Protein AF-A0A7S4E0G1-F1 (afdb_monomer)

Nearest PDB structures (foldseek):
  4hwi-assembly1_B  TM=4.378E-01  e=2.409E-07  Arabidopsis thaliana
  3plv-assembly1_A  TM=8.454E-01  e=3.333E-04  Saccharomyces cerevisiae
  5tr5-assembly1_A  TM=6.592E-01  e=2.485E-03  Homo sapiens
  2l05-assembly1_A  TM=5.881E-01  e=8.241E-02  Homo sapiens
  1s94-assembly2_B  TM=3.221E-01  e=6.144E-01  Doryteuthis pealeii

Structure (mmCIF, N/CA/C/O backbone):
data_AF-A0A7S4E0G1-F1
#
_entry.id   AF-A0A7S4E0G1-F1
#
loop_
_atom_site.group_PDB
_atom_site.id
_atom_site.type_symbol
_atom_site.label_atom_id
_atom_site.label_alt_id
_atom_site.label_comp_id
_atom_site.label_asym_id
_atom_site.label_entity_id
_atom_site.label_seq_id
_atom_site.pdbx_PDB_ins_code
_atom_site.Cartn_x
_atom_site.Cartn_y
_atom_site.Cartn_z
_atom_site.occupancy
_atom_site.B_iso_or_equiv
_atom_site.auth_seq_id
_atom_site.auth_comp_id
_atom_site.auth_asym_id
_atom_site.auth_atom_id
_atom_site.pdbx_PDB_model_num
ATOM 1 N N . GLY A 1 1 ? 28.839 24.700 16.718 1.00 79.31 1 GLY A N 1
ATOM 2 C CA . GLY A 1 1 ? 28.357 24.472 15.349 1.00 79.31 1 GLY A CA 1
ATOM 3 C C . GLY A 1 1 ? 28.852 25.574 14.441 1.00 79.31 1 GLY A C 1
ATOM 4 O O . GLY A 1 1 ? 29.118 26.668 14.929 1.00 79.31 1 GLY A O 1
ATOM 5 N N . GLU A 1 2 ? 29.014 25.280 13.156 1.00 94.31 2 GLU A N 1
ATOM 6 C CA . GLU A 1 2 ? 29.386 26.256 12.121 1.00 94.31 2 GLU A CA 1
ATOM 7 C C . GLU A 1 2 ? 28.239 27.269 11.921 1.00 94.31 2 GLU A C 1
ATOM 9 O O . GLU A 1 2 ? 27.074 26.874 11.957 1.00 94.31 2 GLU A O 1
ATOM 14 N N . LYS A 1 3 ? 28.531 28.565 11.739 1.00 96.25 3 LYS A N 1
ATOM 15 C CA . LYS A 1 3 ? 27.493 29.563 11.424 1.00 96.25 3 LYS A CA 1
ATOM 16 C C . LYS A 1 3 ? 27.221 29.589 9.917 1.00 96.25 3 LYS A C 1
ATOM 18 O O . LYS A 1 3 ? 28.153 29.551 9.118 1.00 96.25 3 LYS A O 1
ATOM 23 N N . ALA A 1 4 ? 25.950 29.672 9.539 1.00 95.81 4 ALA A N 1
ATOM 24 C CA . ALA A 1 4 ? 25.508 29.761 8.148 1.00 95.81 4 ALA A CA 1
ATOM 25 C C . ALA A 1 4 ? 24.312 30.713 8.020 1.00 95.81 4 ALA A C 1
ATOM 27 O O . ALA A 1 4 ? 23.677 31.050 9.016 1.00 95.81 4 ALA A O 1
ATOM 28 N N . ILE A 1 5 ? 23.999 31.135 6.796 1.00 96.12 5 ILE A N 1
ATOM 29 C CA . ILE A 1 5 ? 22.806 31.925 6.482 1.00 96.12 5 ILE A CA 1
ATOM 30 C C . ILE A 1 5 ? 21.756 31.017 5.843 1.00 96.12 5 ILE A C 1
ATOM 32 O O . ILE A 1 5 ? 22.019 30.400 4.809 1.00 96.12 5 ILE A O 1
ATOM 36 N N . TYR A 1 6 ? 20.573 30.940 6.451 1.00 95.38 6 TYR A N 1
ATOM 37 C CA . TYR A 1 6 ? 19.444 30.151 5.961 1.00 95.38 6 TYR A CA 1
ATOM 38 C C . TYR A 1 6 ? 18.474 31.021 5.155 1.00 95.38 6 TYR A C 1
ATOM 40 O O . TYR A 1 6 ? 18.121 32.085 5.650 1.00 95.38 6 TYR A O 1
ATOM 48 N N . LYS A 1 7 ? 18.072 30.560 3.950 1.00 86.62 7 LYS A N 1
ATOM 49 C CA . LYS A 1 7 ? 17.076 31.096 2.970 1.00 86.62 7 LYS A CA 1
ATOM 50 C C . LYS A 1 7 ? 16.843 32.618 2.902 1.00 86.62 7 LYS A C 1
ATOM 52 O O . LYS A 1 7 ? 17.038 33.196 1.838 1.00 86.62 7 LYS A O 1
ATOM 57 N N . ASP A 1 8 ? 16.444 33.231 4.008 1.00 80.38 8 ASP A N 1
ATOM 58 C CA . ASP A 1 8 ? 15.942 34.598 4.145 1.00 80.38 8 ASP A CA 1
ATOM 59 C C . ASP A 1 8 ? 16.914 35.551 4.872 1.00 80.38 8 ASP A C 1
ATOM 61 O O . ASP A 1 8 ? 16.571 36.699 5.144 1.00 80.38 8 ASP A O 1
ATOM 65 N N . GLY A 1 9 ? 18.145 35.110 5.158 1.00 88.81 9 GLY A N 1
ATOM 66 C CA . GLY A 1 9 ? 19.177 35.951 5.785 1.00 88.81 9 GLY A CA 1
ATOM 67 C C . GLY A 1 9 ? 19.445 35.633 7.256 1.00 88.81 9 GLY A C 1
ATOM 68 O O . GLY A 1 9 ? 20.389 36.173 7.833 1.00 88.81 9 GLY A O 1
ATOM 69 N N . ASP A 1 10 ? 18.673 34.721 7.847 1.00 94.38 10 ASP A N 1
ATOM 70 C CA . ASP A 1 10 ? 18.830 34.345 9.248 1.00 94.38 10 ASP A CA 1
ATOM 71 C C . ASP A 1 10 ? 20.161 33.635 9.482 1.00 94.38 10 ASP A C 1
ATOM 73 O O . ASP A 1 10 ? 20.505 32.661 8.805 1.00 94.38 10 ASP A O 1
ATOM 77 N N . THR A 1 11 ? 20.908 34.108 10.481 1.00 96.06 11 THR A N 1
ATOM 78 C CA . THR A 1 11 ? 22.131 33.437 10.924 1.00 96.06 11 THR A CA 1
ATOM 79 C C . THR A 1 11 ? 21.758 32.243 11.791 1.00 96.06 11 THR A C 1
ATOM 81 O O . THR A 1 11 ? 21.250 32.400 12.900 1.00 96.06 11 THR A O 1
ATOM 84 N N . VAL A 1 12 ? 22.047 31.044 11.301 1.00 97.19 12 VAL A N 1
ATOM 85 C CA . VAL A 1 12 ? 21.767 29.772 11.969 1.00 97.19 12 VAL A CA 1
ATOM 86 C C . VAL A 1 12 ? 23.061 29.086 12.393 1.00 97.19 12 VAL A C 1
ATOM 88 O O . VAL A 1 12 ? 24.137 29.361 11.857 1.00 97.19 12 VAL A O 1
ATOM 91 N N . THR A 1 13 ? 22.964 28.173 13.360 1.00 97.31 13 THR A N 1
ATOM 92 C CA . THR A 1 13 ? 24.088 27.317 13.770 1.00 97.31 13 THR A CA 1
ATOM 93 C C . THR A 1 13 ? 23.867 25.897 13.264 1.00 97.31 13 THR A C 1
ATOM 95 O O . THR A 1 13 ? 22.897 25.251 13.650 1.00 97.31 13 THR A O 1
ATOM 98 N N . VAL A 1 14 ? 24.773 25.384 12.435 1.00 96.62 14 VAL A N 1
ATOM 99 C CA . VAL A 1 14 ? 24.764 23.992 11.970 1.00 96.62 14 VAL A CA 1
ATOM 100 C C . VAL A 1 14 ? 25.227 23.084 13.107 1.00 96.62 14 VAL A C 1
ATOM 102 O O . VAL A 1 14 ? 26.331 23.249 13.635 1.00 96.62 14 VAL A O 1
ATOM 105 N N . LEU A 1 15 ? 24.369 22.147 13.506 1.00 97.06 15 LEU A N 1
ATOM 106 C CA . LEU A 1 15 ? 24.617 21.209 14.601 1.00 97.06 15 LEU A CA 1
ATOM 107 C C . LEU A 1 15 ? 25.179 19.877 14.101 1.00 97.06 15 LEU A C 1
ATOM 109 O O . LEU A 1 15 ? 26.104 19.351 14.711 1.00 97.06 15 LEU A O 1
ATOM 113 N N . ALA A 1 16 ? 24.638 19.353 12.998 1.00 96.75 16 ALA A N 1
ATOM 114 C CA . ALA A 1 16 ? 25.038 18.072 12.420 1.00 96.75 16 ALA A CA 1
ATOM 115 C C . ALA A 1 16 ? 24.832 18.056 10.899 1.00 96.75 16 ALA A C 1
ATOM 117 O O . ALA A 1 16 ? 23.943 18.741 10.384 1.00 96.75 16 ALA A O 1
ATOM 118 N N . SER A 1 17 ? 25.635 17.253 10.206 1.00 95.94 17 SER A N 1
ATOM 119 C CA . SER A 1 17 ? 25.485 16.913 8.789 1.00 95.94 17 SER A CA 1
ATOM 120 C C . SER A 1 17 ? 25.174 15.430 8.655 1.00 95.94 17 SER A C 1
ATOM 122 O O . SER A 1 17 ? 25.841 14.608 9.284 1.00 95.94 17 SER A O 1
ATOM 124 N N . HIS A 1 18 ? 24.200 15.099 7.817 1.00 95.06 18 HIS A N 1
ATOM 125 C CA . HIS A 1 18 ? 23.754 13.734 7.577 1.00 95.06 18 HIS A CA 1
ATOM 126 C C . HIS A 1 18 ? 24.029 13.369 6.123 1.00 95.06 18 HIS A C 1
ATOM 128 O O . HIS A 1 18 ? 23.740 14.149 5.212 1.00 95.06 18 HIS A O 1
ATOM 134 N N . HIS A 1 19 ? 24.626 12.198 5.936 1.00 93.75 19 HIS A N 1
ATOM 135 C CA . HIS A 1 19 ? 24.913 11.610 4.637 1.00 93.75 19 HIS A CA 1
ATOM 136 C C . HIS A 1 19 ? 24.104 10.321 4.565 1.00 93.75 19 HIS A C 1
ATOM 138 O O . HIS A 1 19 ? 24.416 9.377 5.285 1.00 93.75 19 HIS A O 1
ATOM 144 N N . ASP A 1 20 ? 23.040 10.338 3.771 1.00 90.19 20 ASP A N 1
ATOM 145 C CA . ASP A 1 20 ? 22.307 9.134 3.398 1.00 90.19 20 ASP A CA 1
ATOM 146 C C . ASP A 1 20 ? 22.769 8.737 1.992 1.00 90.19 20 ASP A C 1
ATOM 148 O O . ASP A 1 20 ? 22.992 9.611 1.149 1.00 90.19 20 ASP A O 1
ATOM 152 N N . ASP A 1 21 ? 22.971 7.444 1.754 1.00 74.81 21 ASP A N 1
ATOM 153 C CA . ASP A 1 21 ? 23.644 6.921 0.560 1.00 74.81 21 ASP A CA 1
ATOM 154 C C . ASP A 1 21 ? 22.831 7.161 -0.732 1.00 74.81 21 ASP A C 1
ATOM 156 O O . ASP A 1 21 ? 23.369 7.053 -1.836 1.00 74.81 21 ASP A O 1
ATOM 160 N N . GLU A 1 22 ? 21.555 7.546 -0.601 1.00 72.06 22 GLU A N 1
ATOM 161 C CA . GLU A 1 22 ? 20.622 7.773 -1.712 1.00 72.06 22 GLU A CA 1
ATOM 162 C C . GLU A 1 22 ? 19.997 9.190 -1.747 1.00 72.06 22 GLU A C 1
ATOM 164 O O . GLU A 1 22 ? 19.322 9.526 -2.724 1.00 72.06 22 GLU A O 1
ATOM 169 N N . GLU A 1 23 ? 20.255 10.065 -0.759 1.00 72.94 23 GLU A N 1
ATOM 170 C CA . GLU A 1 23 ? 19.661 11.417 -0.685 1.00 72.94 23 GLU A CA 1
ATOM 171 C C . GLU A 1 23 ? 20.686 12.574 -0.703 1.00 72.94 23 GLU A C 1
ATOM 173 O O . GLU A 1 23 ? 21.860 12.442 -0.355 1.00 72.94 23 GLU A O 1
ATOM 178 N N . GLU A 1 24 ? 20.234 13.770 -1.114 1.00 87.94 24 GLU A N 1
ATOM 179 C CA . GLU A 1 24 ? 21.033 15.001 -1.016 1.00 87.94 24 GLU A CA 1
ATOM 180 C C . GLU A 1 24 ? 21.413 15.280 0.454 1.00 87.94 24 GLU A C 1
ATOM 182 O O . GLU A 1 24 ? 20.549 15.317 1.327 1.00 87.94 24 GLU A O 1
ATOM 187 N N . VAL A 1 25 ? 22.696 15.573 0.720 1.00 93.75 25 VAL A N 1
ATOM 188 C CA . VAL A 1 25 ? 23.203 15.918 2.065 1.00 93.75 25 VAL A CA 1
ATOM 189 C C . VAL A 1 25 ? 22.316 16.970 2.746 1.00 93.75 25 VAL A C 1
ATOM 191 O O . VAL A 1 25 ? 22.129 18.087 2.233 1.00 93.75 25 VAL A O 1
ATOM 1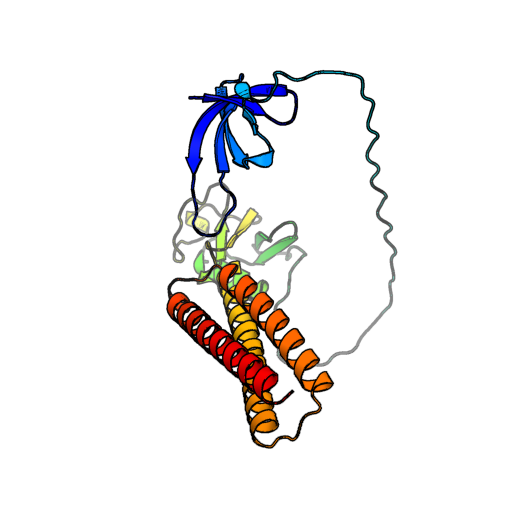94 N N . TYR A 1 26 ? 21.829 16.635 3.942 1.00 95.38 26 TYR A N 1
ATOM 195 C CA . TYR A 1 26 ? 21.002 17.512 4.767 1.00 95.38 26 TYR A CA 1
ATOM 196 C C . TYR A 1 26 ? 21.639 17.782 6.134 1.00 95.38 26 TYR A C 1
ATOM 198 O O . TYR A 1 26 ? 22.513 17.064 6.617 1.00 95.38 26 TYR A O 1
ATOM 206 N N . TYR A 1 27 ? 21.218 18.876 6.757 1.00 96.94 27 TYR A N 1
ATOM 207 C CA . TYR A 1 27 ? 21.813 19.421 7.970 1.00 96.94 27 TYR A CA 1
ATOM 208 C C . TYR A 1 27 ? 20.747 19.647 9.032 1.00 96.94 27 TYR A C 1
ATOM 210 O O . TYR A 1 27 ? 19.666 20.148 8.723 1.00 96.94 27 TYR A O 1
ATOM 218 N N . THR A 1 28 ? 21.077 19.358 10.289 1.00 97.31 28 THR A N 1
ATOM 219 C CA . THR A 1 28 ? 20.313 19.855 11.439 1.00 97.31 28 THR A CA 1
ATOM 220 C C . THR A 1 28 ? 20.855 21.230 11.818 1.00 97.31 28 THR A C 1
ATOM 222 O O . THR A 1 28 ? 22.044 21.372 12.110 1.00 97.31 28 THR A O 1
ATOM 225 N N . ILE A 1 29 ? 19.992 22.244 11.823 1.00 97.31 29 ILE A N 1
ATOM 226 C CA . ILE A 1 29 ? 20.323 23.630 12.167 1.00 97.31 29 ILE A CA 1
ATOM 227 C C . ILE A 1 29 ? 19.536 24.091 13.394 1.00 97.31 29 ILE A C 1
ATOM 229 O O . ILE A 1 29 ? 18.395 23.676 13.592 1.00 97.31 29 ILE A O 1
ATOM 233 N N . ARG A 1 30 ? 20.138 24.978 14.190 1.00 97.69 30 ARG A N 1
ATOM 234 C CA . ARG A 1 30 ? 19.478 25.720 15.267 1.00 97.69 30 ARG A CA 1
ATOM 235 C C . ARG A 1 30 ? 19.232 27.160 14.834 1.00 97.69 30 ARG A C 1
ATOM 237 O O . ARG A 1 30 ? 20.175 27.860 14.447 1.00 97.69 30 ARG A O 1
ATOM 244 N N . MET A 1 31 ? 17.973 27.565 14.908 1.00 97.06 31 MET A N 1
ATOM 245 C CA . MET A 1 31 ? 17.481 28.905 14.605 1.00 97.06 31 MET A CA 1
ATOM 246 C C . MET A 1 31 ? 17.781 29.879 15.766 1.00 97.06 31 MET A C 1
ATOM 248 O O . MET A 1 31 ? 18.072 29.431 16.881 1.00 97.06 31 MET A O 1
ATOM 252 N N . PRO A 1 32 ? 17.716 31.208 15.547 1.00 95.19 32 PRO A N 1
ATOM 253 C CA . PRO A 1 32 ? 17.947 32.204 16.602 1.00 95.19 32 PRO A CA 1
ATOM 254 C C . PRO A 1 32 ? 16.981 32.114 17.793 1.00 95.19 32 PRO A C 1
ATOM 256 O O . PRO A 1 32 ? 17.356 32.459 18.909 1.00 95.19 32 PRO A O 1
ATOM 259 N N . ASP A 1 33 ? 15.760 31.627 17.565 1.00 95.38 33 ASP A N 1
ATOM 260 C CA . ASP A 1 33 ? 14.737 31.388 18.593 1.00 95.38 33 ASP A CA 1
ATOM 261 C C . ASP A 1 33 ? 15.001 30.126 19.443 1.00 95.38 33 ASP A C 1
ATOM 263 O O . ASP A 1 33 ? 14.263 29.836 20.383 1.00 95.38 33 ASP A O 1
ATOM 267 N N . GLY A 1 34 ? 16.068 29.381 19.136 1.00 95.94 34 GLY A N 1
ATOM 268 C CA . GLY A 1 34 ? 16.460 28.155 19.824 1.00 95.94 34 GLY A CA 1
ATOM 269 C C . GLY A 1 34 ? 15.837 26.878 19.256 1.00 95.94 34 GLY A C 1
ATOM 270 O O . GLY A 1 34 ? 16.257 25.793 19.661 1.00 95.94 34 GLY A O 1
ATOM 271 N N . HIS A 1 35 ? 14.903 26.964 18.303 1.00 95.50 35 HIS A N 1
ATOM 272 C CA . HIS A 1 35 ? 14.306 25.787 17.676 1.00 95.50 35 HIS A CA 1
ATOM 273 C C . HIS A 1 35 ? 15.262 25.108 16.689 1.00 95.50 35 HIS A C 1
ATOM 275 O O . HIS A 1 35 ? 16.088 25.744 16.030 1.00 95.50 35 HIS A O 1
ATOM 281 N N . GLU A 1 36 ? 15.133 23.787 16.570 1.00 97.56 36 GLU A N 1
ATOM 282 C CA . GLU A 1 36 ? 15.931 22.970 15.657 1.00 97.56 36 GLU A CA 1
ATOM 283 C C . GLU A 1 36 ? 15.097 22.504 14.461 1.00 97.56 36 GLU A C 1
ATOM 285 O O . GLU A 1 36 ? 13.914 22.184 14.585 1.00 97.56 36 GLU A O 1
ATOM 290 N N . ARG A 1 37 ? 15.720 22.461 13.281 1.00 96.94 37 ARG A N 1
ATOM 291 C CA . ARG A 1 37 ? 15.096 22.008 12.031 1.00 96.94 37 ARG A CA 1
ATOM 292 C C . ARG A 1 37 ? 16.122 21.315 11.137 1.00 96.94 37 ARG A C 1
ATOM 294 O O . ARG A 1 37 ? 17.304 21.642 11.172 1.00 96.94 37 ARG A O 1
ATOM 301 N N . GLN A 1 38 ? 15.658 20.396 10.294 1.00 97.19 38 GLN A N 1
ATOM 302 C CA . GLN A 1 38 ? 16.452 19.818 9.210 1.00 97.19 38 GLN A CA 1
ATOM 303 C C . GLN A 1 38 ? 16.282 20.605 7.901 1.00 97.19 38 GLN A C 1
ATOM 305 O O . GLN A 1 38 ? 15.182 21.050 7.567 1.00 97.19 38 GLN A O 1
ATOM 310 N N . THR A 1 39 ? 17.371 20.790 7.154 1.00 96.06 39 THR A N 1
ATOM 311 C CA . THR A 1 39 ? 17.360 21.460 5.848 1.00 96.06 39 THR A CA 1
ATOM 312 C C . THR A 1 39 ? 18.414 20.910 4.889 1.00 96.06 39 THR A C 1
ATOM 314 O O . THR A 1 39 ? 19.491 20.501 5.303 1.00 96.06 39 THR A O 1
ATOM 317 N N . LEU A 1 40 ? 18.137 20.979 3.586 1.00 95.69 40 LEU A N 1
ATOM 318 C CA . LEU A 1 40 ? 19.084 20.638 2.520 1.00 95.69 40 LEU A CA 1
ATOM 319 C C . LEU A 1 40 ? 20.213 21.672 2.384 1.00 95.69 40 LEU A C 1
ATOM 321 O O . LEU A 1 40 ? 20.005 22.864 2.648 1.00 95.69 40 LEU A O 1
ATOM 325 N N . LYS A 1 41 ? 21.375 21.231 1.871 1.00 94.38 41 LYS A N 1
ATOM 326 C CA . LYS A 1 41 ? 22.564 22.071 1.617 1.00 94.38 41 LYS A CA 1
ATOM 327 C C . LYS A 1 41 ? 22.269 23.340 0.818 1.00 94.38 41 LYS A C 1
ATOM 329 O O . LYS A 1 41 ? 22.750 24.407 1.174 1.00 94.38 41 LYS A O 1
ATOM 334 N N . LYS A 1 42 ? 21.444 23.241 -0.233 1.00 94.62 42 LYS A N 1
ATOM 335 C CA . LYS A 1 42 ? 21.123 24.354 -1.152 1.00 94.62 42 LYS A CA 1
ATOM 336 C C . LYS A 1 42 ? 20.463 25.568 -0.489 1.00 94.62 42 LYS A C 1
ATOM 338 O O . LYS A 1 42 ? 20.353 26.621 -1.106 1.00 94.62 42 LYS A O 1
ATOM 343 N N . TYR A 1 43 ? 20.013 25.421 0.755 1.00 94.81 43 TYR A N 1
ATOM 344 C CA . TYR A 1 43 ? 19.376 26.480 1.530 1.00 94.81 43 TYR A CA 1
ATOM 345 C C . TYR A 1 43 ? 20.289 27.128 2.572 1.00 94.81 43 TYR A C 1
ATOM 347 O O . TYR A 1 43 ? 19.836 28.032 3.275 1.00 94.81 43 TYR A O 1
ATOM 355 N N . LEU A 1 44 ? 21.541 26.678 2.678 1.00 93.88 44 LEU A N 1
ATOM 356 C CA . LEU A 1 44 ? 22.549 27.230 3.572 1.00 93.88 44 LEU A CA 1
ATOM 357 C C . LEU A 1 44 ? 23.652 27.891 2.746 1.00 93.88 44 LEU A C 1
ATOM 359 O O . LEU A 1 44 ? 24.255 27.256 1.886 1.00 93.88 44 LEU A O 1
ATOM 363 N N . LYS A 1 45 ? 23.938 29.161 3.034 1.00 93.94 45 LYS A N 1
ATOM 364 C CA . LYS A 1 45 ? 25.125 29.863 2.533 1.00 93.94 45 LYS A CA 1
ATOM 365 C C . LYS A 1 45 ? 26.142 29.944 3.660 1.00 93.94 45 LYS A C 1
ATOM 367 O O . LYS A 1 45 ? 25.820 30.456 4.736 1.00 93.94 45 LYS A O 1
ATOM 372 N N . ARG A 1 46 ? 27.355 29.430 3.455 1.00 87.19 46 ARG A N 1
ATOM 373 C CA . ARG A 1 46 ? 28.400 29.511 4.485 1.00 87.19 46 ARG A CA 1
ATOM 374 C C . ARG A 1 46 ? 28.859 30.954 4.627 1.00 87.19 46 ARG A C 1
ATOM 376 O O . ARG A 1 46 ? 29.009 31.661 3.635 1.00 87.19 46 ARG A O 1
ATOM 383 N N . SER A 1 47 ? 29.109 31.401 5.855 1.00 76.94 47 SER A N 1
ATOM 384 C CA . SER A 1 47 ? 29.539 32.782 6.119 1.00 76.94 47 SER A CA 1
ATOM 385 C C . SER A 1 47 ? 30.867 33.148 5.435 1.00 76.94 47 SER A C 1
ATOM 387 O O . SER A 1 47 ? 31.151 34.325 5.254 1.00 76.94 47 SER A O 1
ATOM 389 N N . SER A 1 48 ? 31.661 32.160 5.007 1.00 73.25 48 SER A N 1
ATOM 390 C CA . SER A 1 48 ? 32.874 32.362 4.206 1.00 73.25 48 SER A CA 1
ATOM 391 C C . SER A 1 48 ? 32.611 32.661 2.723 1.00 73.25 48 SER A C 1
ATOM 393 O O . SER A 1 48 ? 33.519 33.108 2.033 1.00 73.25 48 SER A O 1
ATOM 395 N N . GLU A 1 49 ? 31.397 32.427 2.215 1.00 63.81 49 GLU A N 1
ATOM 396 C CA . GLU A 1 49 ? 31.039 32.613 0.799 1.00 63.81 49 GLU A CA 1
ATOM 397 C C . GLU A 1 49 ? 30.407 33.989 0.509 1.00 63.81 49 GLU A C 1
ATOM 399 O O . GLU A 1 49 ? 30.243 34.354 -0.651 1.00 63.81 49 GLU A O 1
ATOM 404 N N . SER A 1 50 ? 30.071 34.795 1.528 1.00 53.03 50 SER A N 1
ATOM 405 C CA . SER A 1 50 ? 29.326 36.057 1.349 1.00 53.03 50 SER A CA 1
ATOM 406 C C . SER A 1 50 ? 30.183 37.322 1.187 1.00 53.03 50 SER A C 1
ATOM 408 O O . SER A 1 50 ? 29.652 38.429 1.264 1.00 53.03 50 SER A O 1
ATOM 410 N N . ALA A 1 51 ? 31.487 37.206 0.917 1.00 49.78 51 ALA A N 1
ATOM 411 C CA . ALA A 1 51 ? 32.386 38.361 0.774 1.00 49.78 51 ALA A CA 1
ATOM 412 C C . ALA A 1 51 ? 32.326 39.081 -0.596 1.00 49.78 51 ALA A C 1
ATOM 414 O O . ALA A 1 51 ? 33.187 39.907 -0.892 1.00 49.78 51 ALA A O 1
ATOM 415 N N . THR A 1 52 ? 31.320 38.827 -1.439 1.00 44.25 52 THR A N 1
ATOM 416 C CA . THR A 1 52 ? 31.152 39.530 -2.726 1.00 44.25 52 THR A CA 1
ATOM 417 C C . THR A 1 52 ? 29.713 40.013 -2.953 1.00 44.25 52 THR A C 1
ATOM 419 O O . THR A 1 52 ? 28.900 39.359 -3.583 1.00 44.25 52 THR A O 1
ATOM 422 N N . GLY A 1 53 ? 29.423 41.217 -2.447 1.00 42.97 53 GLY A N 1
ATOM 423 C CA . GLY A 1 53 ? 28.766 42.285 -3.214 1.00 42.97 53 GLY A CA 1
ATOM 424 C C . GLY A 1 53 ? 27.265 42.219 -3.566 1.00 42.97 53 GLY A C 1
ATOM 425 O O . GLY A 1 53 ? 26.850 41.471 -4.439 1.00 42.97 53 GLY A O 1
ATOM 426 N N . LYS A 1 54 ? 26.559 43.248 -3.062 1.00 39.47 54 LYS A N 1
ATOM 427 C CA . LYS A 1 54 ? 25.421 44.000 -3.654 1.00 39.47 54 LYS A CA 1
ATOM 428 C C . LYS A 1 54 ? 23.978 43.484 -3.460 1.00 39.47 54 LYS A C 1
ATOM 430 O O . LYS A 1 54 ? 23.540 42.548 -4.109 1.00 39.47 54 LYS A O 1
ATOM 435 N N . GLY A 1 55 ? 23.201 44.292 -2.723 1.00 34.72 55 GLY A N 1
ATOM 436 C CA . GLY A 1 55 ? 21.973 44.909 -3.262 1.00 34.72 55 GLY A CA 1
ATOM 437 C C . GLY A 1 55 ? 20.613 44.316 -2.863 1.00 34.72 55 GLY A C 1
ATOM 438 O O . GLY A 1 55 ? 20.114 43.408 -3.511 1.00 34.72 55 GLY A O 1
ATOM 439 N N . VAL A 1 56 ? 19.975 44.928 -1.862 1.00 36.12 56 VAL A N 1
ATOM 440 C CA . VAL A 1 56 ? 18.514 44.947 -1.567 1.00 36.12 56 VAL A CA 1
ATOM 441 C C . VAL A 1 56 ? 17.875 45.971 -2.557 1.00 36.12 56 VAL A C 1
ATOM 443 O O . VAL A 1 56 ? 18.613 46.906 -2.888 1.00 36.12 56 VAL A O 1
ATOM 446 N N . PRO A 1 57 ? 16.596 45.894 -3.047 1.00 43.97 57 PRO A N 1
ATOM 447 C CA . PRO A 1 57 ? 15.404 45.864 -2.184 1.00 43.97 57 PRO A CA 1
ATOM 448 C C . PRO A 1 57 ? 14.046 45.261 -2.664 1.00 43.97 57 PRO A C 1
ATOM 450 O O . PRO A 1 57 ? 13.730 45.152 -3.843 1.00 43.97 57 PRO A O 1
ATOM 453 N N . THR A 1 58 ? 13.210 45.022 -1.635 1.00 33.88 58 THR A N 1
ATOM 454 C CA . THR A 1 58 ? 11.739 45.234 -1.490 1.00 33.88 58 THR A CA 1
ATOM 455 C C . THR A 1 58 ? 10.655 44.298 -2.075 1.00 33.88 58 THR A C 1
ATOM 457 O O . THR A 1 58 ? 10.538 44.078 -3.273 1.00 33.88 58 THR A O 1
ATOM 460 N N . LYS A 1 59 ? 9.780 43.877 -1.134 1.00 35.72 59 LYS A N 1
ATOM 461 C CA . LYS A 1 59 ? 8.382 43.354 -1.184 1.00 35.72 59 LYS A CA 1
ATOM 462 C C . LYS A 1 59 ? 7.413 44.311 -1.930 1.00 35.72 59 LYS A C 1
ATOM 464 O O . LYS A 1 59 ? 7.753 45.493 -1.973 1.00 35.72 59 LYS A O 1
ATOM 469 N N . PRO A 1 60 ? 6.203 43.904 -2.410 1.00 39.47 60 PRO A N 1
ATOM 470 C CA . PRO A 1 60 ? 5.044 43.509 -1.557 1.00 39.47 60 PRO A CA 1
ATOM 471 C C . PRO A 1 60 ? 4.118 42.409 -2.187 1.00 39.47 60 PRO A C 1
ATOM 473 O O . PRO A 1 60 ? 4.186 42.148 -3.378 1.00 39.47 60 PRO A O 1
ATOM 476 N N . SER A 1 61 ? 3.400 41.547 -1.445 1.00 30.69 61 SER A N 1
ATOM 477 C CA . SER A 1 61 ? 2.021 41.634 -0.878 1.00 30.69 61 SER A CA 1
ATOM 478 C C . SER A 1 61 ? 1.098 40.530 -1.443 1.00 30.69 61 SER A C 1
ATOM 480 O O . SER A 1 61 ? 1.091 40.281 -2.642 1.00 30.69 61 SER A O 1
ATOM 482 N N . LEU A 1 62 ? 0.323 39.892 -0.553 1.00 35.84 62 LEU A N 1
ATOM 483 C CA . LEU A 1 62 ? -0.776 38.938 -0.813 1.00 35.84 62 LEU A CA 1
ATOM 484 C C . LEU A 1 62 ? -2.051 39.652 -1.312 1.00 35.84 62 LEU A C 1
ATOM 486 O O . LEU A 1 62 ? -2.222 40.839 -1.030 1.00 35.84 62 LEU A O 1
ATOM 490 N N . PRO A 1 63 ? -2.977 38.922 -1.963 1.00 38.31 63 PRO A N 1
ATOM 491 C CA . PRO A 1 63 ? -4.325 38.749 -1.386 1.00 38.31 63 PRO A CA 1
ATOM 492 C C . PRO A 1 63 ? -4.845 37.299 -1.553 1.00 38.31 63 PRO A C 1
ATOM 494 O O . PRO A 1 63 ? -4.506 36.615 -2.510 1.00 38.31 63 PRO A O 1
ATOM 497 N N . THR A 1 64 ? -5.446 36.683 -0.532 1.00 30.45 64 THR A N 1
ATOM 498 C CA . THR A 1 64 ? -6.863 36.728 -0.096 1.00 30.45 64 THR A CA 1
ATOM 499 C C . THR A 1 64 ? -7.718 35.612 -0.706 1.00 30.45 64 THR A C 1
ATOM 501 O O . THR A 1 64 ? -7.785 35.409 -1.911 1.00 30.45 64 THR A O 1
ATOM 504 N N . VAL A 1 65 ? -8.360 34.900 0.216 1.00 33.81 65 VAL A N 1
ATOM 505 C CA . VAL A 1 65 ? -9.260 33.752 0.097 1.00 33.81 65 VAL A CA 1
ATOM 506 C C . VAL A 1 65 ? -10.653 34.186 -0.375 1.00 33.81 65 VAL A C 1
ATOM 508 O O . VAL A 1 65 ? -11.166 35.184 0.124 1.00 33.81 65 VAL A O 1
ATOM 511 N N . VAL A 1 66 ? -11.305 33.378 -1.220 1.00 38.56 66 VAL A N 1
ATOM 512 C CA . VAL A 1 66 ? -12.776 33.310 -1.333 1.00 38.56 66 VAL A CA 1
ATOM 513 C C . VAL A 1 66 ? -13.191 31.841 -1.522 1.00 38.56 66 VAL A C 1
ATOM 515 O O . VAL A 1 66 ? -12.705 31.210 -2.461 1.00 38.56 66 VAL A O 1
ATOM 518 N N . PRO A 1 67 ? -14.068 31.271 -0.675 1.00 36.72 67 PRO A N 1
ATOM 519 C CA . PRO A 1 67 ? -14.793 30.042 -0.978 1.00 36.72 67 PRO A CA 1
ATOM 520 C C . PRO A 1 67 ? -16.154 30.383 -1.613 1.00 36.72 67 PRO A C 1
ATOM 522 O O . PRO A 1 67 ? -16.879 31.234 -1.101 1.00 36.72 67 PRO A O 1
ATOM 525 N N . MET A 1 68 ? -16.500 29.719 -2.719 1.00 37.44 68 MET A N 1
ATOM 526 C CA . MET A 1 68 ? -17.835 29.787 -3.328 1.00 37.44 68 MET A CA 1
ATOM 527 C C . MET A 1 68 ? -18.668 28.548 -2.988 1.00 37.44 68 MET A C 1
ATOM 529 O O . MET A 1 68 ? -18.137 27.467 -2.737 1.00 37.44 68 MET A O 1
ATOM 533 N N . GLN A 1 69 ? -19.970 28.807 -2.927 1.00 35.16 69 GLN A N 1
ATOM 534 C CA . GLN A 1 69 ? -21.028 28.100 -2.220 1.00 35.16 69 GLN A CA 1
ATOM 535 C C . GLN A 1 69 ? -21.514 26.803 -2.876 1.00 35.16 69 GLN A C 1
ATOM 537 O O . GLN A 1 69 ? -21.324 26.556 -4.064 1.00 35.16 69 GLN A O 1
ATOM 542 N N . GLU A 1 70 ? -22.177 26.020 -2.022 1.00 33.59 70 GLU A N 1
ATOM 543 C CA . GLU A 1 70 ? -23.171 24.996 -2.332 1.00 33.59 70 GLU A CA 1
ATOM 544 C C . GLU A 1 70 ? -24.300 25.551 -3.205 1.00 33.59 70 GLU A C 1
ATOM 546 O O . GLU A 1 70 ? -24.869 26.587 -2.872 1.00 33.59 70 GLU A O 1
ATOM 551 N N . ASP A 1 71 ? -24.693 24.781 -4.219 1.00 37.62 71 ASP A N 1
ATOM 552 C CA . ASP A 1 71 ? -26.063 24.776 -4.722 1.00 37.62 71 ASP A CA 1
ATOM 553 C C . ASP A 1 71 ? -26.611 23.348 -4.623 1.00 37.62 71 ASP A C 1
ATOM 555 O O . ASP A 1 71 ? -26.101 22.391 -5.213 1.00 37.62 71 ASP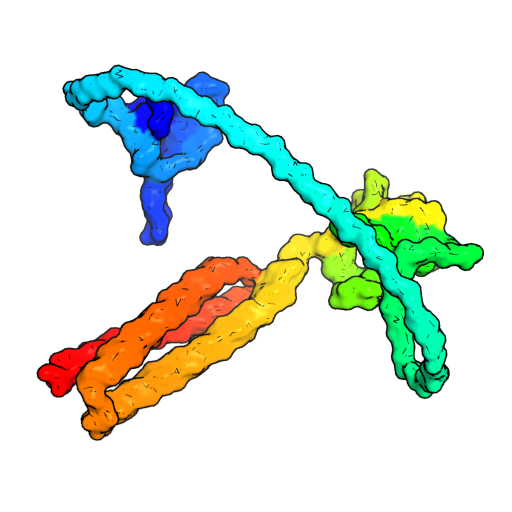 A O 1
ATOM 559 N N . THR A 1 72 ? -27.645 23.220 -3.800 1.00 35.91 72 THR A N 1
ATOM 560 C CA . THR A 1 72 ? -28.567 22.092 -3.713 1.00 35.91 72 THR A CA 1
ATOM 561 C C . THR A 1 72 ? -29.632 22.225 -4.794 1.00 35.91 72 THR A C 1
ATOM 563 O O . THR A 1 72 ? -30.293 23.258 -4.853 1.00 35.91 72 THR A O 1
ATOM 566 N N . GLU A 1 73 ? -29.895 21.162 -5.555 1.00 45.47 73 GLU A N 1
ATOM 567 C CA . GLU A 1 73 ? -31.164 21.023 -6.275 1.00 45.47 73 GLU A CA 1
ATOM 568 C C . GLU A 1 73 ? -31.792 19.640 -6.069 1.00 45.47 73 GLU A C 1
ATOM 570 O O . GLU A 1 73 ? -31.191 18.589 -6.310 1.00 45.47 73 GLU A O 1
ATOM 575 N N . ASP A 1 74 ? -33.043 19.702 -5.617 1.00 36.59 74 ASP A N 1
ATOM 576 C CA . ASP A 1 74 ? -34.028 18.642 -5.469 1.00 36.59 74 ASP A CA 1
ATOM 577 C C . ASP A 1 74 ? -34.429 18.016 -6.812 1.00 36.59 74 ASP A C 1
ATOM 579 O O . ASP A 1 74 ? -34.810 18.727 -7.742 1.00 36.59 74 ASP A O 1
ATOM 583 N N . LYS A 1 75 ? -34.538 16.679 -6.870 1.00 44.06 75 LYS A N 1
ATOM 584 C CA . LYS A 1 75 ? -35.511 16.008 -7.752 1.00 44.06 75 LYS A CA 1
ATOM 585 C C . LYS A 1 75 ? -36.194 14.824 -7.067 1.00 44.06 75 LYS A C 1
ATOM 587 O O . LYS A 1 75 ? -35.576 13.835 -6.683 1.00 44.06 75 LYS A O 1
ATOM 592 N N . LYS A 1 76 ? -37.516 14.962 -6.973 1.00 36.12 76 LYS A N 1
ATOM 593 C CA . LYS A 1 76 ? -38.539 14.008 -6.530 1.00 36.12 76 LYS A CA 1
ATOM 594 C C . LYS A 1 76 ? -39.063 13.231 -7.749 1.00 36.12 76 LYS A C 1
ATOM 596 O O . LYS A 1 76 ? -39.291 13.850 -8.785 1.00 36.12 76 LYS A O 1
ATOM 601 N N . GLY A 1 77 ? -39.311 11.921 -7.628 1.00 34.25 77 GLY A N 1
ATOM 602 C CA . GLY A 1 77 ? -39.946 11.132 -8.700 1.00 34.25 77 GLY A CA 1
ATOM 603 C C . GLY A 1 77 ? -40.104 9.625 -8.437 1.00 34.25 77 GLY A C 1
ATOM 604 O O . GLY A 1 77 ? -39.228 8.848 -8.781 1.00 34.25 77 GLY A O 1
ATOM 605 N N . ASP A 1 78 ? -41.232 9.282 -7.812 1.00 35.12 78 ASP A N 1
ATOM 606 C CA . ASP A 1 78 ? -42.059 8.052 -7.766 1.00 35.12 78 ASP A CA 1
ATOM 607 C C . ASP A 1 78 ? -41.607 6.619 -8.194 1.00 35.12 78 ASP A C 1
ATOM 609 O O . ASP A 1 78 ? -41.190 6.351 -9.313 1.00 35.12 78 ASP A O 1
ATOM 613 N N . LYS A 1 79 ? -41.961 5.691 -7.277 1.00 36.00 79 LYS A N 1
ATOM 614 C CA . LYS A 1 79 ? -42.698 4.395 -7.369 1.00 36.00 79 LYS A CA 1
ATOM 615 C C . LYS A 1 79 ? -42.199 3.159 -8.160 1.00 36.00 79 LYS A C 1
ATOM 617 O O . LYS A 1 79 ? -42.374 3.036 -9.363 1.00 36.00 79 LYS A O 1
ATOM 622 N N . ALA A 1 80 ? -41.898 2.146 -7.330 1.00 41.66 80 ALA A N 1
ATOM 623 C CA . ALA A 1 80 ? -42.466 0.783 -7.248 1.00 41.66 80 ALA A CA 1
ATOM 624 C C . ALA A 1 80 ? -42.104 -0.302 -8.286 1.00 41.66 80 ALA A C 1
ATOM 626 O O . ALA A 1 80 ? -42.552 -0.262 -9.429 1.00 41.66 80 ALA A O 1
ATOM 627 N N . LYS A 1 81 ? -41.488 -1.393 -7.793 1.00 37.16 81 LYS A N 1
ATOM 628 C CA . LYS A 1 81 ? -42.053 -2.760 -7.837 1.00 37.16 81 LYS A CA 1
ATOM 629 C C . LYS A 1 81 ? -41.243 -3.752 -6.994 1.00 37.16 81 LYS A C 1
ATOM 631 O O . LYS A 1 81 ? -40.017 -3.701 -6.974 1.00 37.16 81 LYS A O 1
ATOM 636 N N . ASP A 1 82 ? -41.980 -4.640 -6.333 1.00 38.50 82 ASP A N 1
ATOM 637 C CA . ASP A 1 82 ? -41.512 -5.787 -5.558 1.00 38.50 82 ASP A CA 1
ATOM 638 C C . ASP A 1 82 ? -40.665 -6.760 -6.387 1.00 38.50 82 ASP A C 1
ATOM 640 O O . ASP A 1 82 ? -41.012 -7.080 -7.526 1.00 38.50 82 ASP A O 1
ATOM 644 N N . ASN A 1 83 ? -39.613 -7.306 -5.770 1.00 36.88 83 ASN A N 1
ATOM 645 C CA . ASN A 1 83 ? -39.336 -8.736 -5.878 1.00 36.88 83 ASN A CA 1
ATOM 646 C C . ASN A 1 83 ? -38.428 -9.217 -4.738 1.00 36.88 83 ASN A C 1
ATOM 648 O O . ASN A 1 83 ? -37.323 -8.713 -4.532 1.00 36.88 83 ASN A O 1
ATOM 652 N N . ASP A 1 84 ? -38.926 -10.220 -4.021 1.00 41.41 84 ASP A N 1
ATOM 653 C CA . ASP A 1 84 ? -38.236 -10.979 -2.988 1.00 41.41 84 ASP A CA 1
ATOM 654 C C . ASP A 1 84 ? -37.015 -11.703 -3.563 1.00 41.41 84 ASP A C 1
ATOM 656 O O . ASP A 1 84 ? -37.128 -12.600 -4.400 1.00 41.41 84 ASP A O 1
ATOM 660 N N . THR A 1 85 ? -35.824 -11.388 -3.058 1.00 33.59 85 THR A N 1
ATOM 661 C CA . THR A 1 85 ? -34.720 -12.352 -3.016 1.00 33.59 85 THR A CA 1
ATOM 662 C C . THR A 1 85 ? -33.818 -12.028 -1.828 1.00 33.59 85 THR A C 1
ATOM 664 O O . THR A 1 85 ? -33.185 -10.977 -1.770 1.00 33.59 85 THR A O 1
ATOM 667 N N . LYS A 1 86 ? -33.787 -12.951 -0.858 1.00 47.00 86 LYS A N 1
ATOM 668 C CA . LYS A 1 86 ? -32.891 -12.983 0.309 1.00 47.00 86 LYS A CA 1
ATOM 669 C C . LYS A 1 86 ? -31.479 -12.493 -0.039 1.00 47.00 86 LYS A C 1
ATOM 671 O O . LYS A 1 86 ? -30.681 -13.228 -0.611 1.00 47.00 86 LYS A O 1
ATOM 676 N N . SER A 1 87 ? -31.155 -11.291 0.416 1.00 35.38 87 SER A N 1
ATOM 677 C CA . SER A 1 87 ? -29.789 -10.818 0.597 1.00 35.38 87 SER A CA 1
ATOM 678 C C . SER A 1 87 ? -29.761 -10.047 1.907 1.00 35.38 87 SER A C 1
ATOM 680 O O . SER A 1 87 ? -30.624 -9.204 2.153 1.00 35.38 87 SER A O 1
ATOM 682 N N . ALA A 1 88 ? -28.840 -10.410 2.798 1.00 34.16 88 ALA A N 1
ATOM 683 C CA . ALA A 1 88 ? -28.692 -9.773 4.097 1.00 34.16 88 ALA A CA 1
ATOM 684 C C . ALA A 1 88 ? -28.491 -8.268 3.888 1.00 34.16 88 ALA A C 1
ATOM 686 O O . ALA A 1 88 ? -27.468 -7.836 3.362 1.00 34.16 88 ALA A O 1
ATOM 687 N N . ALA A 1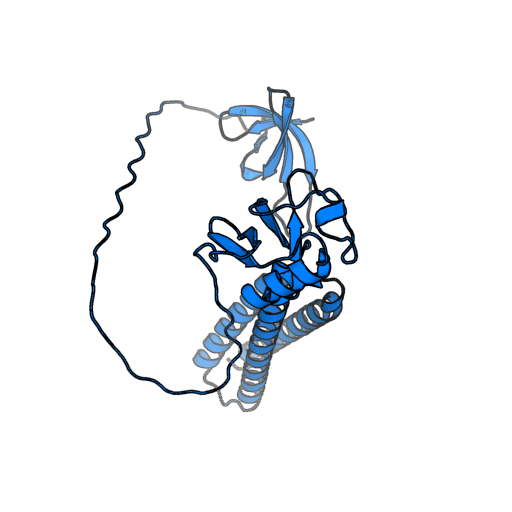 89 ? -29.507 -7.485 4.251 1.00 35.38 89 ALA A N 1
ATOM 688 C CA . ALA A 1 89 ? -29.508 -6.044 4.109 1.00 35.38 89 ALA A CA 1
ATOM 689 C C . ALA A 1 89 ? -28.416 -5.447 5.001 1.00 35.38 89 ALA A C 1
ATOM 691 O O . ALA A 1 89 ? -28.604 -5.235 6.200 1.00 35.38 89 ALA A O 1
ATOM 692 N N . THR A 1 90 ? -27.263 -5.155 4.408 1.00 44.47 90 THR A N 1
ATOM 693 C CA . THR A 1 90 ? -26.240 -4.289 4.992 1.00 44.47 90 THR A CA 1
ATOM 694 C C . THR A 1 90 ? -26.752 -2.849 4.922 1.00 44.47 90 THR A C 1
ATOM 696 O O . THR A 1 90 ? -26.302 -2.036 4.119 1.00 44.47 90 THR A O 1
ATOM 699 N N . ALA A 1 91 ? -27.780 -2.546 5.715 1.00 42.88 91 ALA A N 1
ATOM 700 C CA . ALA A 1 91 ? -28.360 -1.218 5.795 1.00 42.88 91 ALA A CA 1
ATOM 701 C C . ALA A 1 91 ? -27.362 -0.274 6.481 1.00 42.88 91 ALA A C 1
ATOM 703 O O . ALA A 1 91 ? -27.107 -0.379 7.682 1.00 42.88 91 ALA A O 1
ATOM 704 N N . SER A 1 92 ? -26.805 0.670 5.718 1.00 50.41 92 SER A N 1
ATOM 705 C CA . SER A 1 92 ? -26.263 1.904 6.291 1.00 50.41 92 SER A CA 1
ATOM 706 C C . SER A 1 92 ? -27.436 2.717 6.831 1.00 50.41 92 SER A C 1
ATOM 708 O O . SER A 1 92 ? -28.081 3.461 6.098 1.00 50.41 92 SER A O 1
ATOM 710 N N . LEU A 1 93 ? -27.741 2.544 8.115 1.00 62.47 93 LEU A N 1
ATOM 711 C CA . LEU A 1 93 ? -28.684 3.398 8.827 1.00 62.47 93 LEU A CA 1
ATOM 712 C C . LEU A 1 93 ? -27.985 4.735 9.091 1.00 62.47 93 LEU A C 1
ATOM 714 O O . LEU A 1 93 ? -27.239 4.881 10.060 1.00 62.47 93 LEU A O 1
ATOM 718 N N . THR A 1 94 ? -28.187 5.693 8.186 1.00 70.31 94 THR A N 1
ATOM 719 C CA . THR A 1 94 ? -27.885 7.121 8.392 1.00 70.31 94 THR A CA 1
ATOM 720 C C . THR A 1 94 ? -29.001 7.834 9.156 1.00 70.31 94 THR A C 1
ATOM 722 O O . THR A 1 94 ? -28.864 9.004 9.500 1.00 70.31 94 THR A O 1
ATOM 725 N N . THR A 1 95 ? -30.090 7.129 9.460 1.00 79.19 95 THR A N 1
ATOM 726 C CA . THR A 1 95 ? -31.193 7.597 10.295 1.00 79.19 95 THR A CA 1
ATOM 727 C C . THR A 1 95 ? -31.265 6.781 11.591 1.00 79.19 95 THR A C 1
ATOM 729 O O . THR A 1 95 ? -30.955 5.586 11.598 1.00 79.19 95 THR A O 1
ATOM 732 N N . PRO A 1 96 ? -31.630 7.410 12.722 1.00 82.56 96 PRO A N 1
ATOM 733 C CA . PRO A 1 96 ? -31.743 6.717 13.997 1.00 82.56 96 PRO A CA 1
ATOM 734 C C . PRO A 1 96 ? -32.931 5.739 13.974 1.00 82.56 96 PRO A C 1
ATOM 736 O O . PRO A 1 96 ? -34.038 6.151 13.631 1.00 82.56 96 PRO A O 1
ATOM 739 N N . PRO A 1 97 ? -32.744 4.466 14.360 1.00 83.31 97 PRO A N 1
ATOM 740 C CA . PRO A 1 97 ? -33.848 3.519 14.456 1.00 83.31 97 PRO A CA 1
ATOM 741 C C . PRO A 1 97 ? -34.785 3.900 15.613 1.00 83.31 97 PRO A C 1
ATOM 743 O O . PRO A 1 97 ? -34.333 4.143 16.737 1.00 83.31 97 PRO A O 1
ATOM 746 N N . GLU A 1 98 ? -36.090 3.948 15.349 1.00 84.88 98 GLU A N 1
ATOM 747 C CA . GLU A 1 98 ? -37.109 4.212 16.370 1.00 84.88 98 GLU A CA 1
ATOM 748 C C . GLU A 1 98 ? -37.320 2.988 17.272 1.00 84.88 98 GLU A C 1
ATOM 750 O O . GLU A 1 98 ? -37.263 1.845 16.823 1.00 84.88 98 GLU A O 1
ATOM 755 N N . GLY A 1 99 ? -37.534 3.215 18.572 1.00 85.06 99 GLY A N 1
ATOM 756 C CA . GLY A 1 99 ? -37.855 2.154 19.539 1.00 85.06 99 GLY A CA 1
ATOM 757 C C . GLY A 1 99 ? -36.717 1.184 19.892 1.00 85.06 99 GLY A C 1
ATOM 758 O O . GLY A 1 99 ? -36.895 0.343 20.770 1.00 85.06 99 GLY A O 1
ATOM 759 N N . VAL A 1 100 ? -35.538 1.307 19.272 1.00 89.56 100 VAL A N 1
ATOM 760 C CA . VAL A 1 100 ? -34.395 0.406 19.495 1.00 89.56 100 VAL A CA 1
ATOM 761 C C . VAL A 1 100 ? -33.224 1.160 20.126 1.00 89.56 100 VAL A C 1
ATOM 763 O O . VAL A 1 100 ? -32.899 2.288 19.756 1.00 89.56 100 VAL A O 1
ATOM 766 N N . SER A 1 101 ? -32.548 0.538 21.096 1.00 92.56 101 SER A N 1
ATOM 767 C CA . SER A 1 101 ? -31.300 1.085 21.632 1.00 92.56 101 SER A CA 1
ATOM 768 C C . SER A 1 101 ? -30.191 1.028 20.573 1.00 92.56 101 SER A C 1
ATOM 770 O O . SER A 1 101 ? -29.971 -0.008 19.950 1.00 92.56 101 SER A O 1
ATOM 772 N N . TYR A 1 102 ? -29.467 2.131 20.379 1.00 94.88 102 TYR A N 1
ATOM 773 C CA . TYR A 1 102 ? -28.376 2.223 19.413 1.00 94.88 102 TYR A CA 1
ATOM 774 C C . TYR A 1 102 ? -27.212 3.057 19.953 1.00 94.88 102 TYR A C 1
ATOM 776 O O . TYR A 1 102 ? -27.377 3.867 20.873 1.00 94.88 102 TYR A O 1
ATOM 784 N N . VAL A 1 103 ? -26.046 2.898 19.332 1.00 95.25 103 VAL A N 1
ATOM 785 C CA . VAL A 1 103 ? -24.875 3.772 19.484 1.00 95.25 103 VAL A CA 1
ATOM 786 C C . VAL A 1 103 ? -24.599 4.526 18.188 1.00 95.25 103 VAL A C 1
ATOM 788 O O . VAL A 1 103 ? -24.956 4.072 17.102 1.00 95.25 103 VAL A O 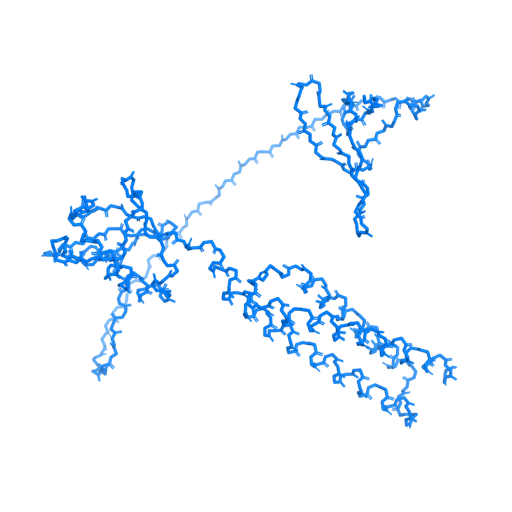1
ATOM 791 N N . ILE A 1 104 ? -23.978 5.697 18.311 1.00 95.75 104 ILE A N 1
ATOM 792 C CA . ILE A 1 104 ? -23.589 6.542 17.182 1.00 95.75 104 ILE A CA 1
ATOM 793 C C . ILE A 1 104 ? -22.108 6.303 16.922 1.00 95.75 104 ILE A C 1
ATOM 795 O O . ILE A 1 104 ? -21.261 6.648 17.748 1.00 95.75 104 ILE A O 1
ATOM 799 N N . VAL A 1 105 ? -21.801 5.707 15.782 1.00 95.19 105 VAL A N 1
ATOM 800 C CA . VAL A 1 105 ? -20.452 5.335 15.373 1.00 95.19 105 VAL A CA 1
ATOM 801 C C . VAL A 1 105 ? -20.018 6.269 14.251 1.00 95.19 105 VAL A C 1
ATOM 803 O O . VAL A 1 105 ? -20.558 6.223 13.154 1.00 95.19 105 VAL A O 1
ATOM 806 N N . ASN A 1 106 ? -19.051 7.136 14.521 1.00 92.56 106 ASN A N 1
ATOM 807 C CA . ASN A 1 106 ? -18.515 8.077 13.547 1.00 92.56 106 ASN A CA 1
ATOM 808 C C . ASN A 1 106 ? -17.342 7.445 12.801 1.00 92.56 106 ASN A C 1
ATOM 810 O O . ASN A 1 106 ? -16.374 7.004 13.424 1.00 92.56 106 ASN A O 1
ATOM 814 N N . HIS A 1 107 ? -17.399 7.461 11.474 1.00 89.12 107 HIS A N 1
ATOM 815 C CA . HIS A 1 107 ? -16.268 7.150 10.607 1.00 89.12 107 HIS A CA 1
ATOM 816 C C . HIS A 1 107 ? -15.965 8.393 9.759 1.00 89.12 107 HIS A C 1
ATOM 818 O O . HIS A 1 107 ? -16.698 8.730 8.825 1.00 89.12 107 HIS A O 1
ATOM 824 N N . GLY A 1 108 ? -14.925 9.134 10.156 1.00 85.50 108 GLY A N 1
ATOM 825 C CA . GLY A 1 108 ? -14.682 10.489 9.660 1.00 85.50 108 GLY A CA 1
ATOM 826 C C . GLY A 1 108 ? -15.827 11.436 10.039 1.00 85.50 108 GLY A C 1
ATOM 827 O O . GLY A 1 108 ? -16.237 11.483 11.198 1.00 85.50 108 GLY A O 1
ATOM 828 N N . ALA A 1 109 ? -16.361 12.162 9.054 1.00 82.94 109 ALA A N 1
ATOM 829 C CA . ALA A 1 109 ? -17.500 13.069 9.230 1.00 82.94 109 ALA A CA 1
ATOM 830 C C . ALA A 1 109 ? -18.875 12.372 9.161 1.00 82.94 109 ALA A C 1
ATOM 832 O O . ALA A 1 109 ? -19.894 13.010 9.415 1.00 82.94 109 ALA A O 1
ATOM 833 N N . LYS A 1 110 ? -18.929 11.079 8.809 1.00 88.31 110 LYS A N 1
ATOM 834 C CA . LYS A 1 110 ? -20.190 10.350 8.605 1.00 88.31 110 LYS A CA 1
ATOM 835 C C . LYS A 1 110 ? -20.600 9.587 9.875 1.00 88.31 110 LYS A C 1
ATOM 837 O O . LYS A 1 110 ? -19.835 8.719 10.314 1.00 88.31 110 LYS A O 1
ATOM 842 N N . PRO A 1 111 ? -21.777 9.873 10.464 1.00 93.44 111 PRO A N 1
ATOM 843 C CA . PRO A 1 111 ? -22.321 9.100 11.574 1.00 93.44 111 PRO A CA 1
ATOM 844 C C . PRO A 1 111 ? -23.089 7.867 11.076 1.00 93.44 111 PRO A C 1
ATOM 846 O O . PRO A 1 111 ? -23.828 7.935 10.096 1.00 93.44 111 PRO A O 1
ATOM 849 N N . TYR A 1 112 ? -22.955 6.760 11.801 1.00 94.25 112 TYR A N 1
ATOM 850 C CA . TYR A 1 112 ? -23.690 5.515 11.588 1.00 94.25 112 TYR A CA 1
ATOM 851 C C . TYR A 1 112 ? -24.440 5.140 12.865 1.00 94.25 112 TYR A C 1
ATOM 853 O O . TYR A 1 112 ? -23.879 5.195 13.963 1.00 94.25 112 TYR A O 1
ATOM 861 N N . TYR A 1 113 ? -25.703 4.744 12.734 1.00 95.06 113 TYR A N 1
ATOM 862 C CA . TYR A 1 113 ? -26.540 4.341 13.862 1.00 95.06 113 TYR A CA 1
ATOM 863 C C . TYR A 1 113 ? -26.545 2.820 13.965 1.00 95.06 113 TYR A C 1
ATOM 865 O O . TYR A 1 113 ? -27.133 2.133 13.134 1.00 95.06 113 TYR A O 1
ATOM 873 N N . VAL A 1 114 ? -25.865 2.283 14.978 1.00 95.38 114 VAL A N 1
ATOM 874 C CA . VAL A 1 114 ? -25.684 0.835 15.132 1.00 95.38 114 VAL A CA 1
ATOM 875 C C . VAL A 1 114 ? -26.583 0.327 16.259 1.00 95.38 114 VAL A C 1
ATOM 877 O O . VAL A 1 114 ? -26.343 0.681 17.418 1.00 95.38 114 VAL A O 1
ATOM 880 N N . PRO A 1 115 ? -27.610 -0.490 15.956 1.00 94.81 115 PRO A N 1
ATOM 881 C CA . PRO A 1 115 ? -28.471 -1.087 16.970 1.00 94.81 115 PRO A CA 1
ATOM 882 C C . PRO A 1 115 ? -27.675 -1.996 17.907 1.00 94.81 115 PRO A C 1
ATOM 884 O O . PRO A 1 115 ? -26.980 -2.919 17.460 1.00 94.81 115 PRO A O 1
ATOM 887 N N . CYS A 1 116 ? -27.796 -1.759 19.209 1.00 93.94 116 CYS A N 1
ATOM 888 C CA . CYS A 1 116 ? -27.130 -2.566 20.220 1.00 93.94 116 CYS A CA 1
ATOM 8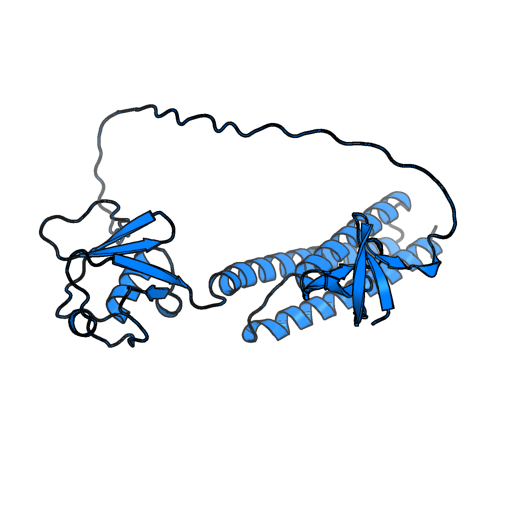89 C C . CYS A 1 116 ? -27.871 -2.572 21.558 1.00 93.94 116 CYS A C 1
ATOM 891 O O . CYS A 1 116 ? -28.369 -1.539 22.029 1.00 93.94 116 CYS A O 1
ATOM 893 N N . ASP A 1 117 ? -27.858 -3.727 22.218 1.00 93.62 117 ASP A N 1
ATOM 894 C CA . ASP A 1 117 ? -28.292 -3.842 23.607 1.00 93.62 117 ASP A CA 1
ATOM 895 C C . ASP A 1 117 ? -27.084 -3.688 24.531 1.00 93.62 117 ASP A C 1
ATOM 897 O O . ASP A 1 117 ? -26.271 -4.595 24.688 1.00 93.62 117 ASP A O 1
ATOM 901 N N . ALA A 1 118 ? -26.978 -2.528 25.178 1.00 89.75 118 ALA A N 1
ATOM 902 C CA . ALA A 1 118 ? -25.852 -2.221 26.048 1.00 89.75 118 ALA A CA 1
ATOM 903 C C . ALA A 1 118 ? -25.681 -3.221 27.209 1.00 89.75 118 ALA A C 1
ATOM 905 O O . ALA A 1 118 ? -24.576 -3.343 27.737 1.00 89.75 118 ALA A O 1
ATOM 906 N N . LYS A 1 119 ? -26.750 -3.913 27.633 1.00 91.06 119 LYS A N 1
ATOM 907 C CA . LYS A 1 119 ? -26.712 -4.823 28.787 1.00 91.06 119 LYS A CA 1
ATOM 908 C C . LYS A 1 119 ? -26.126 -6.190 28.460 1.00 91.06 119 LYS A C 1
ATOM 910 O O . LYS A 1 119 ? -25.499 -6.787 29.328 1.00 91.06 119 LYS A O 1
ATOM 915 N N . THR A 1 120 ? -26.362 -6.686 27.253 1.00 93.31 120 THR A N 1
ATOM 916 C CA . THR A 1 120 ? -26.009 -8.057 26.860 1.00 93.31 120 THR A CA 1
ATOM 917 C C . THR A 1 120 ? -24.894 -8.092 25.826 1.00 93.31 120 THR A C 1
ATOM 919 O O . THR A 1 120 ? -24.141 -9.061 25.755 1.00 93.31 120 THR A O 1
ATOM 922 N N . GLU A 1 121 ? -24.746 -7.031 25.037 1.00 95.62 121 GLU A N 1
ATOM 923 C CA . GLU A 1 121 ? -23.810 -7.008 23.930 1.00 95.62 121 GLU A CA 1
ATOM 924 C C . GLU A 1 121 ? -22.389 -6.672 24.386 1.00 95.62 121 GLU A C 1
ATOM 926 O O . GLU A 1 121 ? -22.156 -5.804 25.235 1.00 95.62 121 GLU A O 1
ATOM 931 N N . THR A 1 122 ? -21.420 -7.367 23.795 1.00 96.62 122 THR A N 1
ATOM 932 C CA . THR A 1 122 ? -19.994 -7.135 24.025 1.00 96.62 122 THR A CA 1
ATOM 933 C C . THR A 1 122 ? -19.417 -6.154 23.012 1.00 96.62 122 THR A C 1
ATOM 935 O O . THR A 1 122 ? -19.954 -5.950 21.918 1.00 96.62 122 THR A O 1
ATOM 938 N N . LEU A 1 123 ? -18.270 -5.565 23.345 1.00 94.50 123 LEU A N 1
ATOM 939 C CA . LEU A 1 123 ? -17.536 -4.678 22.449 1.00 94.50 123 LEU A CA 1
ATOM 940 C C . LEU A 1 123 ? -17.150 -5.381 21.137 1.00 94.50 123 LEU A C 1
ATOM 942 O O . LEU A 1 123 ? -17.228 -4.772 20.073 1.00 94.50 123 LEU A O 1
ATOM 946 N N . GLY A 1 124 ? -16.778 -6.660 21.192 1.00 95.50 124 GLY A N 1
ATOM 947 C CA . GLY A 1 124 ? -16.478 -7.487 20.024 1.00 95.50 124 GLY A CA 1
ATOM 948 C C . GLY A 1 124 ? -17.707 -7.735 19.148 1.00 95.50 124 GLY A C 1
ATOM 949 O O . GLY A 1 124 ? -17.607 -7.679 17.923 1.00 95.50 124 GLY A O 1
ATOM 950 N N . GLY A 1 125 ? -18.882 -7.934 19.758 1.00 96.19 125 GLY A N 1
ATOM 951 C CA . GLY A 1 125 ? -20.162 -7.992 19.043 1.00 96.19 125 GLY A CA 1
ATOM 952 C C . GLY A 1 125 ? -20.450 -6.698 18.282 1.00 96.19 125 GLY A C 1
ATOM 953 O O . GLY A 1 125 ? -20.694 -6.726 17.073 1.00 96.19 125 GLY A O 1
ATOM 954 N N . LEU A 1 126 ? -20.283 -5.558 18.956 1.00 95.69 126 LEU A N 1
ATOM 955 C CA . 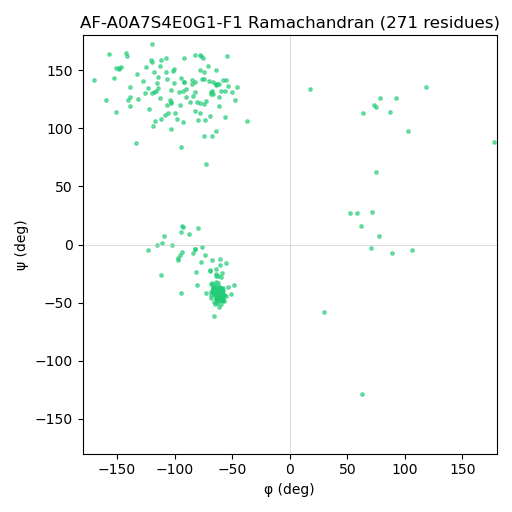LEU A 1 126 ? -20.452 -4.243 18.344 1.00 95.69 126 LEU A CA 1
ATOM 956 C C . LEU A 1 126 ? -19.447 -3.997 17.205 1.00 95.69 126 LEU A C 1
ATOM 958 O O . LEU A 1 126 ? -19.836 -3.535 16.133 1.00 95.69 126 LEU A O 1
ATOM 962 N N . LYS A 1 127 ? -18.166 -4.351 17.389 1.00 95.19 127 LYS A N 1
ATOM 963 C CA . LYS A 1 127 ? -17.139 -4.267 16.334 1.00 95.19 127 LYS A CA 1
ATOM 964 C C . LYS A 1 127 ? -17.495 -5.106 15.112 1.00 95.19 127 LYS A C 1
ATOM 966 O O . LYS A 1 127 ? -17.268 -4.647 13.999 1.00 95.19 127 LYS A O 1
ATOM 971 N N . ARG A 1 128 ? -18.064 -6.303 15.292 1.00 95.44 128 ARG A N 1
ATOM 972 C CA . ARG A 1 128 ? -18.536 -7.141 14.177 1.00 95.44 128 ARG A CA 1
ATOM 973 C C . ARG A 1 128 ? -19.670 -6.481 13.404 1.00 95.44 128 ARG A C 1
ATOM 975 O O . ARG A 1 128 ? -19.611 -6.474 12.180 1.00 95.44 128 ARG A O 1
ATOM 982 N N . LYS A 1 129 ? -20.644 -5.873 14.088 1.00 95.38 129 LYS A N 1
ATOM 983 C CA . LYS A 1 129 ? -21.728 -5.119 13.433 1.00 95.38 129 LYS A CA 1
ATOM 984 C C . LYS A 1 129 ? -21.201 -3.916 12.650 1.00 95.38 129 LYS A C 1
ATOM 986 O O . LYS A 1 129 ? -21.550 -3.747 11.486 1.00 95.38 129 LYS A O 1
ATOM 991 N N . VAL A 1 130 ? -20.328 -3.116 13.266 1.00 93.62 130 VAL A N 1
ATOM 992 C CA . VAL A 1 130 ? -19.676 -1.967 12.609 1.00 93.62 130 VAL A CA 1
ATOM 993 C C . VAL A 1 130 ? -18.849 -2.429 11.412 1.00 93.62 130 VAL A C 1
ATOM 995 O O . VAL A 1 130 ? -18.945 -1.857 10.332 1.00 93.62 130 VAL A O 1
ATOM 998 N N . GLY A 1 131 ? -18.061 -3.487 11.591 1.00 90.06 131 GLY A N 1
ATOM 999 C CA . GLY A 1 131 ? -17.243 -4.071 10.541 1.00 90.06 131 GLY A CA 1
ATOM 1000 C C . GLY A 1 131 ? -18.074 -4.560 9.358 1.00 90.06 131 GLY A C 1
ATOM 1001 O O . GLY A 1 131 ? -17.793 -4.191 8.223 1.00 90.06 131 GLY A O 1
ATOM 1002 N N . ALA A 1 132 ? -19.152 -5.303 9.613 1.00 90.50 132 ALA A N 1
ATOM 1003 C CA . ALA A 1 132 ? -20.080 -5.744 8.575 1.00 90.50 132 ALA A CA 1
ATOM 1004 C C . ALA A 1 132 ? -20.711 -4.559 7.824 1.00 90.50 132 ALA A C 1
ATOM 1006 O O . ALA A 1 132 ? -20.766 -4.580 6.599 1.00 90.50 132 ALA A O 1
ATOM 1007 N N . MET A 1 133 ? -21.115 -3.505 8.541 1.00 87.81 133 MET A N 1
ATOM 1008 C CA . MET A 1 133 ? -21.711 -2.301 7.950 1.00 87.81 133 MET A CA 1
ATOM 1009 C C . MET A 1 133 ? -20.733 -1.524 7.057 1.00 87.81 133 MET A C 1
ATOM 1011 O O . MET A 1 133 ? -21.138 -0.982 6.034 1.00 87.81 133 MET A O 1
ATOM 1015 N N . LEU A 1 134 ? -19.452 -1.472 7.434 1.00 85.81 134 LEU A N 1
ATOM 1016 C CA . LEU A 1 134 ? -18.418 -0.731 6.704 1.00 85.81 134 LEU A CA 1
ATOM 1017 C C . LEU A 1 134 ? -17.646 -1.586 5.682 1.00 85.81 134 LEU A C 1
ATOM 1019 O O . LEU A 1 134 ? -16.815 -1.048 4.956 1.00 85.81 134 LEU A O 1
ATOM 1023 N N . GLY A 1 135 ? -17.866 -2.905 5.635 1.00 83.19 135 GLY A N 1
ATOM 1024 C CA . GLY A 1 135 ? -17.056 -3.831 4.829 1.00 83.19 135 GLY A CA 1
ATOM 1025 C C . GLY A 1 135 ? -15.637 -4.047 5.379 1.00 83.19 135 GLY A C 1
ATOM 1026 O O . GLY A 1 135 ? -14.692 -4.313 4.632 1.00 83.19 135 GLY A O 1
ATOM 1027 N N . ILE A 1 136 ? -15.462 -3.903 6.693 1.00 83.12 136 ILE A N 1
ATOM 1028 C CA . ILE A 1 136 ? -14.167 -3.890 7.375 1.00 83.12 136 ILE A CA 1
ATOM 1029 C C . ILE A 1 136 ? -14.080 -5.063 8.365 1.00 83.12 136 ILE A C 1
ATOM 1031 O O . ILE A 1 136 ? -14.984 -5.245 9.178 1.00 83.12 136 ILE A O 1
ATOM 1035 N N . PRO A 1 137 ? -12.995 -5.859 8.354 1.00 83.25 137 PRO A N 1
ATOM 1036 C CA . PRO A 1 137 ? -12.792 -6.918 9.340 1.00 83.25 137 PRO A CA 1
ATOM 1037 C C . PRO A 1 137 ? -12.822 -6.390 10.785 1.00 83.25 137 PRO A C 1
ATOM 1039 O O . PRO A 1 137 ? -12.191 -5.392 11.113 1.00 83.25 137 PRO A O 1
ATOM 1042 N N . HIS A 1 138 ? -13.573 -7.037 11.674 1.00 89.06 138 HIS A N 1
ATOM 1043 C CA . HIS A 1 138 ? -13.783 -6.538 13.042 1.00 89.06 138 HIS A CA 1
ATOM 1044 C C . HIS A 1 138 ? -12.505 -6.487 13.899 1.00 89.06 138 HIS A C 1
ATOM 1046 O O . HIS A 1 138 ? -12.415 -5.683 14.826 1.00 89.06 138 HIS A O 1
ATOM 1052 N N . ASP A 1 139 ? -11.512 -7.316 13.582 1.00 85.81 139 ASP A N 1
ATOM 1053 C CA . ASP A 1 139 ? -10.213 -7.402 14.249 1.00 85.81 139 ASP A CA 1
ATOM 1054 C C . ASP A 1 139 ? -9.339 -6.164 14.006 1.00 85.81 139 ASP A C 1
ATOM 1056 O O . ASP A 1 139 ? -8.458 -5.863 14.816 1.00 85.81 139 ASP A O 1
ATOM 1060 N N . VAL A 1 140 ? -9.600 -5.414 12.933 1.00 86.69 140 VAL A N 1
ATOM 1061 C CA . VAL A 1 140 ? -8.885 -4.175 12.594 1.00 86.69 140 VAL A CA 1
ATOM 1062 C C . VAL A 1 140 ? -9.622 -2.919 13.060 1.00 86.69 140 VAL A C 1
ATOM 1064 O O . VAL A 1 140 ? -9.046 -1.830 13.057 1.00 86.69 140 VAL A O 1
ATOM 1067 N N . VAL A 1 141 ? -10.884 -3.064 13.474 1.00 89.75 141 VAL A N 1
ATOM 1068 C CA . VAL A 1 141 ? -11.729 -1.973 13.959 1.00 89.75 141 VAL A CA 1
ATOM 1069 C C . VAL A 1 141 ? -11.386 -1.677 15.415 1.00 89.75 141 VAL A C 1
ATOM 1071 O O . VAL A 1 141 ? -11.503 -2.516 16.313 1.00 89.75 141 VAL A O 1
ATOM 1074 N N . ARG A 1 142 ? -11.005 -0.430 15.676 1.00 91.00 142 ARG A N 1
ATOM 1075 C CA . ARG A 1 142 ? -10.801 0.106 17.015 1.00 91.00 142 ARG A CA 1
ATOM 1076 C C . ARG A 1 142 ? -11.880 1.139 17.300 1.00 91.00 142 ARG A C 1
ATOM 1078 O O . ARG A 1 142 ? -11.857 2.242 16.773 1.00 91.00 142 ARG A O 1
ATOM 1085 N N . LEU A 1 143 ? -12.816 0.786 18.172 1.00 92.38 143 LEU A N 1
ATOM 1086 C CA . LEU A 1 143 ? -13.821 1.728 18.649 1.00 92.38 143 LEU A CA 1
ATOM 1087 C C . LEU A 1 143 ? -13.245 2.531 19.813 1.00 92.38 143 LEU A C 1
ATOM 1089 O O . LEU A 1 143 ? -12.735 1.955 20.774 1.00 92.38 143 LEU A O 1
ATOM 1093 N N . VAL A 1 144 ? -13.326 3.855 19.725 1.00 91.38 144 VAL A N 1
ATOM 1094 C CA . VAL A 1 144 ? -12.896 4.778 20.778 1.00 91.38 144 VAL A CA 1
ATOM 1095 C C . VAL A 1 144 ? -14.094 5.595 21.231 1.00 91.38 144 VAL A C 1
ATOM 1097 O O . VAL A 1 144 ? -14.810 6.177 20.428 1.00 91.38 144 VAL A O 1
ATOM 1100 N N . SER A 1 145 ? -14.313 5.659 22.536 1.00 90.44 145 SER A N 1
ATOM 1101 C CA . SER A 1 145 ? -15.237 6.607 23.157 1.00 90.44 145 SER A CA 1
ATOM 1102 C C . SER A 1 145 ? -14.451 7.381 24.207 1.00 90.44 145 SER A C 1
ATOM 1104 O O . SER A 1 145 ? -13.476 6.849 24.729 1.00 90.44 145 SER A O 1
ATOM 1106 N N . GLY A 1 146 ? -14.834 8.619 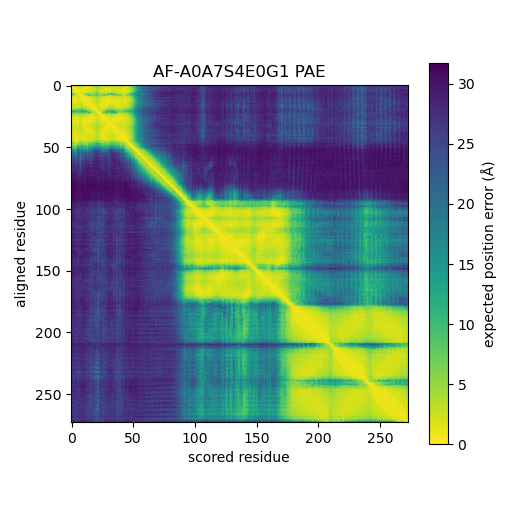24.532 1.00 81.75 146 GLY A N 1
ATOM 1107 C CA . GLY A 1 146 ? -14.017 9.521 25.363 1.00 81.75 146 GLY A CA 1
ATOM 1108 C C . GLY A 1 146 ? -13.600 8.971 26.739 1.00 81.75 146 GLY A C 1
ATOM 1109 O O . GLY A 1 146 ? -12.691 9.509 27.356 1.00 81.75 146 GLY A O 1
ATOM 1110 N N . ARG A 1 147 ? -14.236 7.895 27.221 1.00 77.06 147 ARG A N 1
ATOM 1111 C CA . ARG A 1 147 ? -13.896 7.204 28.480 1.00 77.06 147 ARG A CA 1
ATOM 1112 C C . ARG A 1 147 ? -13.387 5.770 28.294 1.00 77.06 147 ARG A C 1
ATOM 1114 O O . ARG A 1 147 ? -13.097 5.094 29.274 1.00 77.06 147 ARG A O 1
ATOM 1121 N N . LEU A 1 148 ? -13.305 5.294 27.055 1.00 78.19 148 LEU A N 1
ATOM 1122 C CA . LEU A 1 148 ? -12.925 3.929 26.716 1.00 78.19 148 LEU A CA 1
ATOM 1123 C C . LEU A 1 148 ? -11.420 3.866 26.431 1.00 78.19 148 LEU A C 1
ATOM 1125 O O . LEU A 1 148 ? -10.990 3.914 25.279 1.00 78.19 148 LEU A O 1
ATOM 1129 N N . SER A 1 149 ? -10.608 3.743 27.478 1.00 57.91 149 SER A N 1
ATOM 1130 C CA . SER A 1 149 ? -9.187 3.422 27.343 1.00 57.91 149 SER A CA 1
ATOM 1131 C C . SER A 1 149 ? -8.965 1.948 27.698 1.00 57.91 149 SER A C 1
ATOM 1133 O O . SER A 1 149 ? -8.864 1.584 28.860 1.00 57.91 149 SER A O 1
ATOM 1135 N N . LYS A 1 150 ? -8.859 1.098 26.664 1.00 73.19 150 LYS A N 1
ATOM 1136 C CA . LYS A 1 150 ? -8.444 -0.324 26.741 1.00 73.19 150 LYS A CA 1
ATOM 1137 C C . LYS A 1 150 ? -9.488 -1.309 27.304 1.00 73.19 150 LYS A C 1
ATOM 1139 O O . LYS A 1 150 ? -9.246 -1.976 28.301 1.00 73.19 150 LYS A O 1
ATOM 1144 N N . ALA A 1 151 ? -10.623 -1.451 26.622 1.00 85.44 151 ALA A N 1
ATOM 1145 C CA . ALA A 1 151 ? -11.540 -2.571 26.852 1.00 85.44 151 ALA A CA 1
ATOM 1146 C C . ALA A 1 151 ? -11.265 -3.726 25.872 1.00 85.44 151 ALA A C 1
ATOM 1148 O O . ALA A 1 151 ? -10.944 -3.479 24.705 1.00 85.44 151 ALA A O 1
ATOM 1149 N N . ASN A 1 152 ? -11.412 -4.964 26.350 1.00 91.25 152 ASN A N 1
ATOM 1150 C CA . ASN A 1 152 ? -11.263 -6.179 25.544 1.00 91.25 152 ASN A CA 1
ATOM 1151 C C . ASN A 1 152 ? -12.551 -6.481 24.764 1.00 91.25 152 ASN A C 1
ATOM 1153 O O . ASN A 1 152 ? -13.625 -5.983 25.106 1.00 91.25 152 ASN A O 1
ATOM 1157 N N . ASP A 1 153 ? -12.462 -7.336 23.746 1.00 93.38 153 ASP A N 1
ATOM 1158 C CA . ASP A 1 153 ? -13.604 -7.677 22.885 1.00 93.38 153 ASP A CA 1
ATOM 1159 C C . ASP A 1 153 ? -14.736 -8.387 23.646 1.00 93.38 153 ASP A C 1
ATOM 1161 O O . ASP A 1 153 ? -15.906 -8.209 23.310 1.00 93.38 153 ASP A O 1
ATOM 1165 N N . ASP A 1 154 ? -14.418 -9.083 24.734 1.00 95.56 154 ASP A N 1
ATOM 1166 C CA . ASP A 1 154 ? -15.410 -9.748 25.589 1.00 95.56 154 ASP A CA 1
ATOM 1167 C C . ASP A 1 154 ? -16.071 -8.799 26.602 1.00 95.56 154 ASP A C 1
ATOM 1169 O O . ASP A 1 154 ? -16.983 -9.182 27.331 1.00 95.56 154 ASP A O 1
ATOM 1173 N N . THR A 1 155 ? -15.638 -7.535 26.662 1.00 94.25 155 THR A N 1
ATOM 1174 C CA . THR A 1 155 ? -16.181 -6.569 27.623 1.00 94.25 155 THR A CA 1
ATOM 1175 C C . THR A 1 155 ? -17.593 -6.155 27.220 1.00 94.25 155 THR A C 1
ATOM 1177 O O . THR A 1 155 ? -17.802 -5.629 26.126 1.00 94.25 155 THR A O 1
ATOM 1180 N N . VAL A 1 156 ? -18.560 -6.347 28.118 1.00 95.38 156 VAL A N 1
ATOM 1181 C CA . VAL A 1 156 ? -19.949 -5.895 27.940 1.00 95.38 156 VAL A CA 1
ATOM 1182 C C . VAL A 1 156 ? -20.010 -4.365 27.875 1.00 95.38 156 VAL A C 1
ATOM 1184 O O . VAL A 1 156 ? -19.346 -3.668 28.648 1.00 95.38 156 VAL A O 1
ATOM 1187 N N . LEU A 1 157 ? -20.825 -3.825 26.965 1.00 93.75 157 LEU A N 1
ATOM 1188 C CA . LEU A 1 157 ? -20.938 -2.382 26.717 1.00 93.75 157 LEU A CA 1
ATOM 1189 C C . LEU A 1 157 ? -21.349 -1.589 27.975 1.00 93.75 157 LEU A C 1
ATOM 1191 O O . LEU A 1 157 ? -20.817 -0.505 28.232 1.00 93.75 157 LEU A O 1
ATOM 1195 N N . ALA A 1 158 ? -22.238 -2.137 28.807 1.00 92.75 158 ALA A N 1
ATOM 1196 C CA . ALA A 1 158 ? -22.646 -1.522 30.069 1.00 92.75 158 ALA A CA 1
ATOM 1197 C C . ALA A 1 158 ? -21.470 -1.317 31.043 1.00 92.75 158 ALA A C 1
ATOM 1199 O O . ALA A 1 158 ? -21.398 -0.272 31.695 1.00 92.75 158 ALA A O 1
ATOM 1200 N N . THR A 1 159 ? -20.517 -2.254 31.099 1.00 92.00 159 THR A N 1
ATOM 1201 C CA . THR A 1 159 ? -19.336 -2.192 31.983 1.00 92.00 159 THR A CA 1
ATOM 1202 C C . THR A 1 159 ? -18.452 -0.992 31.660 1.00 92.00 159 THR A C 1
ATOM 1204 O O . THR A 1 159 ? -17.891 -0.353 32.549 1.00 92.00 159 THR A O 1
ATOM 1207 N N . VAL A 1 160 ? -18.390 -0.620 30.383 1.00 91.81 160 VAL A N 1
ATOM 1208 C CA . VAL A 1 160 ? -17.638 0.544 29.896 1.00 91.81 160 VAL A CA 1
ATOM 1209 C C . VAL A 1 160 ? -18.490 1.811 29.797 1.00 91.81 160 VAL A C 1
ATOM 1211 O O . VAL A 1 160 ? -18.084 2.799 29.185 1.00 91.81 160 VAL A O 1
ATOM 1214 N N . LYS A 1 161 ? -19.666 1.812 30.440 1.00 93.31 161 LYS A N 1
ATOM 1215 C CA . LYS A 1 161 ? -20.607 2.940 30.507 1.00 93.31 161 LYS A CA 1
ATOM 1216 C C . LYS A 1 161 ? -21.085 3.415 29.130 1.00 93.31 161 LYS A C 1
ATOM 1218 O O . LYS A 1 161 ? -21.473 4.576 28.990 1.00 93.31 161 LYS A O 1
ATOM 1223 N N . ILE A 1 162 ? -21.096 2.529 28.133 1.00 93.12 162 ILE A N 1
ATOM 1224 C CA . ILE A 1 162 ? -21.730 2.794 26.842 1.00 93.12 162 ILE A CA 1
ATOM 1225 C C . ILE A 1 162 ? -23.241 2.625 27.030 1.00 93.12 162 ILE A C 1
ATOM 1227 O O . ILE A 1 162 ? -23.723 1.588 27.472 1.00 93.12 162 ILE A O 1
ATOM 1231 N N . LYS A 1 163 ? -23.984 3.689 26.734 1.00 94.31 163 LYS A N 1
ATOM 1232 C CA . LYS A 1 163 ? -25.447 3.791 26.847 1.00 94.31 163 LYS A CA 1
ATOM 1233 C C . LYS A 1 163 ? -26.083 4.086 25.485 1.00 94.31 163 LYS A C 1
ATOM 1235 O O . LYS A 1 163 ? -25.377 4.415 24.529 1.00 94.31 163 LYS A O 1
ATOM 1240 N N . HIS A 1 164 ? -27.413 4.058 25.424 1.00 95.00 164 HIS A N 1
ATOM 1241 C CA . HIS A 1 164 ? -28.180 4.571 24.285 1.00 95.00 164 HIS A CA 1
ATOM 1242 C C . HIS A 1 164 ? -27.661 5.950 23.832 1.00 95.00 164 HIS A C 1
ATOM 1244 O O . HIS A 1 164 ? -27.383 6.811 24.670 1.00 95.00 164 HIS A O 1
ATOM 1250 N N . LYS A 1 165 ? -27.513 6.147 22.515 1.00 94.94 165 LYS A N 1
ATOM 1251 C CA . LYS A 1 165 ? -26.981 7.364 21.869 1.00 94.94 165 LYS A CA 1
ATOM 1252 C C . LYS A 1 165 ? -25.531 7.720 22.230 1.00 94.94 165 LYS A C 1
ATOM 1254 O O . LYS A 1 165 ? -25.092 8.837 21.951 1.00 94.94 165 LYS A O 1
ATOM 1259 N N . SER A 1 166 ? -24.752 6.802 22.810 1.00 95.38 166 SER A N 1
ATOM 1260 C CA . SER A 1 166 ? -23.324 7.064 23.048 1.00 95.38 166 SER A CA 1
ATOM 1261 C C . SER A 1 166 ? -22.582 7.252 21.733 1.00 95.38 166 SER A C 1
ATOM 1263 O O . SER A 1 166 ? -22.804 6.507 20.781 1.00 95.38 166 SER A O 1
ATOM 1265 N N . LYS A 1 167 ? -21.679 8.235 21.705 1.00 95.00 167 LYS A N 1
ATOM 1266 C CA . LYS A 1 167 ? -20.828 8.521 20.551 1.00 95.00 167 LYS A CA 1
ATOM 1267 C C . LYS A 1 167 ? -19.526 7.731 20.640 1.00 95.00 167 LYS A C 1
ATOM 1269 O O . LYS A 1 167 ? -18.866 7.702 21.686 1.00 95.00 167 LYS A O 1
ATOM 1274 N N . MET A 1 168 ? -19.161 7.116 19.528 1.00 94.88 168 MET A N 1
ATOM 1275 C CA . MET A 1 168 ? -17.923 6.376 19.343 1.00 94.88 168 MET A CA 1
ATOM 1276 C C . MET A 1 168 ? -17.274 6.808 18.033 1.00 94.88 168 MET A C 1
ATOM 1278 O O . MET A 1 168 ? -17.963 7.118 17.069 1.00 94.88 168 MET A O 1
ATOM 1282 N N . LEU A 1 169 ? -15.951 6.820 17.999 1.00 93.44 169 LEU A N 1
ATOM 1283 C CA . LEU A 1 169 ? -15.153 7.028 16.804 1.00 93.44 169 LEU A CA 1
ATOM 1284 C C . LEU A 1 169 ? -14.596 5.680 16.347 1.00 93.44 169 LEU A C 1
ATOM 1286 O O . LEU A 1 169 ? -14.062 4.918 17.158 1.00 93.44 169 LEU A O 1
ATOM 1290 N N . VAL A 1 170 ? -14.713 5.400 15.053 1.00 91.62 170 VAL A N 1
ATOM 1291 C CA . VAL A 1 170 ? -14.010 4.296 14.404 1.00 91.62 170 VAL A CA 1
ATOM 1292 C C . VAL A 1 170 ? -12.612 4.771 14.074 1.00 91.62 170 VAL A C 1
ATOM 1294 O O . VAL A 1 170 ? -12.420 5.660 13.249 1.00 91.62 170 VAL A O 1
ATOM 1297 N N . LEU A 1 171 ? -11.639 4.155 14.723 1.00 88.94 171 LEU A N 1
ATOM 1298 C CA . LEU A 1 171 ? -10.255 4.173 14.301 1.00 88.94 171 LEU A CA 1
ATOM 1299 C C . LEU A 1 171 ? -9.901 2.797 13.758 1.00 88.94 171 LEU A C 1
ATOM 1301 O O . LEU A 1 171 ? -10.537 1.789 14.076 1.00 88.94 171 LEU A O 1
ATOM 1305 N N . PHE A 1 172 ? -8.840 2.748 12.977 1.00 85.00 172 PHE A N 1
ATOM 1306 C CA . PHE A 1 172 ? -8.273 1.489 12.538 1.00 85.00 172 PHE A CA 1
ATOM 1307 C C . PHE A 1 172 ? -7.053 1.157 13.378 1.00 85.00 172 PHE A C 1
ATOM 1309 O O . PHE A 1 172 ? -6.372 2.049 13.893 1.00 85.00 172 PHE A O 1
ATOM 1316 N N . LYS A 1 173 ? -6.777 -0.138 13.540 1.00 81.06 173 LYS A N 1
ATOM 1317 C CA . LYS A 1 173 ? -5.455 -0.557 13.996 1.00 81.06 173 LYS A CA 1
ATOM 1318 C C . LYS A 1 173 ? -4.408 0.037 13.056 1.00 81.06 173 LYS A C 1
ATOM 1320 O O . LYS A 1 173 ? -4.618 0.127 11.843 1.00 81.06 173 LYS A O 1
ATOM 1325 N N . GLU A 1 174 ? -3.299 0.455 13.646 1.00 67.75 174 GLU A N 1
ATOM 1326 C CA . GLU A 1 174 ? -2.158 0.987 12.915 1.00 67.75 174 GLU A CA 1
ATOM 1327 C C . GLU A 1 174 ? -1.770 0.023 11.782 1.00 67.75 174 GLU A C 1
ATOM 1329 O O . GLU A 1 174 ? -1.744 -1.195 11.966 1.00 67.75 174 GLU A O 1
ATOM 1334 N N . GLY A 1 175 ? -1.584 0.559 10.573 1.00 63.28 175 GLY A N 1
ATOM 1335 C CA . GLY A 1 175 ? -1.262 -0.239 9.389 1.00 63.28 175 GLY A CA 1
ATOM 1336 C C . GLY A 1 175 ? -2.426 -0.993 8.728 1.00 63.28 175 GLY A C 1
ATOM 1337 O O . GLY A 1 175 ? -2.181 -1.756 7.795 1.00 63.28 175 GLY A O 1
ATOM 1338 N N . PHE A 1 176 ? -3.690 -0.809 9.135 1.00 63.75 176 PHE A N 1
ATOM 1339 C CA . PHE A 1 176 ? -4.825 -1.454 8.450 1.00 63.75 176 PHE A CA 1
ATOM 1340 C C . PHE A 1 176 ? -5.014 -0.960 7.011 1.00 63.75 176 PHE A C 1
ATOM 1342 O O . PHE A 1 176 ? -5.075 -1.777 6.091 1.00 63.75 176 PHE A O 1
ATOM 1349 N N . HIS A 1 177 ? -5.066 0.362 6.813 1.00 59.44 177 HIS A N 1
ATOM 1350 C CA . HIS A 1 177 ? -5.165 0.944 5.473 1.00 59.44 177 HIS A CA 1
ATOM 1351 C C . HIS A 1 177 ? -3.955 0.580 4.621 1.00 59.44 177 HIS A C 1
ATOM 1353 O O . HIS A 1 177 ? -4.111 0.266 3.451 1.00 59.44 177 HIS A O 1
ATOM 1359 N N . ILE A 1 178 ? -2.778 0.522 5.243 1.00 59.22 178 ILE A N 1
ATOM 1360 C CA . ILE A 1 178 ? -1.521 0.134 4.604 1.00 59.22 178 ILE A CA 1
ATOM 1361 C C . ILE A 1 178 ? -1.539 -1.352 4.208 1.00 59.22 178 ILE A C 1
ATOM 1363 O O . ILE A 1 178 ? -0.997 -1.713 3.177 1.00 59.22 178 ILE A O 1
ATOM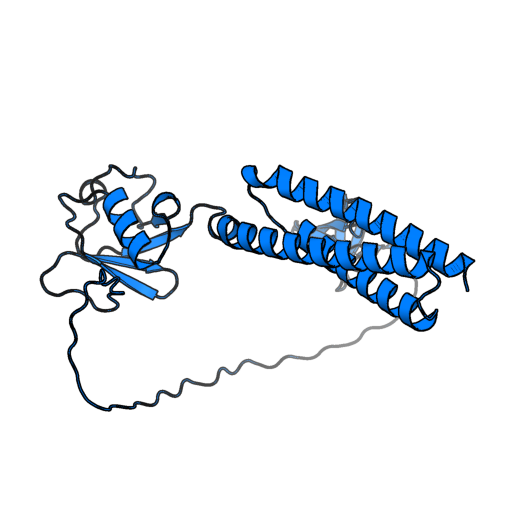 1367 N N . GLY A 1 179 ? -2.207 -2.219 4.975 1.00 66.06 179 GLY A N 1
ATOM 1368 C CA . GLY A 1 179 ? -2.270 -3.657 4.711 1.00 66.06 179 GLY A CA 1
ATOM 1369 C C . GLY A 1 179 ? -3.018 -4.018 3.430 1.00 66.06 179 GLY A C 1
ATOM 1370 O O . GLY A 1 179 ? -2.417 -4.582 2.528 1.00 66.06 179 GLY A O 1
ATOM 1371 N N . LYS A 1 180 ? -4.314 -3.687 3.330 1.00 69.44 180 LYS A N 1
ATOM 1372 C CA . LYS A 1 180 ? -5.115 -4.048 2.141 1.00 69.44 180 LYS A CA 1
ATOM 1373 C C . LYS A 1 180 ? -4.679 -3.282 0.892 1.00 69.44 180 LYS A C 1
ATOM 1375 O O . LYS A 1 180 ? -4.491 -3.888 -0.155 1.00 69.44 180 LYS A O 1
ATOM 1380 N N . TYR A 1 181 ? -4.478 -1.970 1.019 1.00 67.31 181 TYR A N 1
ATOM 1381 C CA . TYR A 1 181 ? -3.990 -1.147 -0.089 1.00 67.31 181 TYR A CA 1
ATOM 1382 C C . TYR A 1 181 ? -2.572 -1.553 -0.505 1.00 67.31 181 TYR A C 1
ATOM 1384 O O . TYR A 1 181 ? -2.272 -1.624 -1.691 1.00 67.31 181 TYR A O 1
ATOM 1392 N N . GLY A 1 182 ? -1.707 -1.871 0.463 1.00 72.62 182 GLY A N 1
ATOM 1393 C CA . GLY A 1 182 ? -0.363 -2.377 0.204 1.00 72.62 182 GLY A CA 1
ATOM 1394 C C . GLY A 1 182 ? -0.385 -3.731 -0.493 1.00 72.62 182 GLY A C 1
ATOM 1395 O O . GLY A 1 182 ? 0.328 -3.907 -1.468 1.00 72.62 182 GLY A O 1
ATOM 1396 N N . GLU A 1 183 ? -1.238 -4.667 -0.072 1.00 80.94 183 GLU A N 1
ATOM 1397 C CA . GLU A 1 183 ? -1.412 -5.961 -0.746 1.00 80.94 183 GLU A CA 1
ATOM 1398 C C . GLU A 1 183 ? -1.916 -5.803 -2.189 1.00 80.94 183 GLU A C 1
ATOM 1400 O O . GLU A 1 183 ? -1.401 -6.458 -3.096 1.00 80.94 183 GLU A O 1
ATOM 1405 N N . GLU A 1 184 ? -2.889 -4.922 -2.430 1.00 84.38 184 GLU A N 1
ATOM 1406 C CA . GLU A 1 184 ? -3.372 -4.610 -3.781 1.00 84.38 184 GLU A CA 1
ATOM 1407 C C . GLU A 1 184 ? -2.283 -3.961 -4.642 1.00 84.38 184 GLU A C 1
ATOM 1409 O O . GLU A 1 184 ? -2.087 -4.359 -5.793 1.00 84.38 184 GLU A O 1
ATOM 1414 N N . MET A 1 185 ? -1.524 -3.019 -4.079 1.00 78.56 185 MET A N 1
ATOM 1415 C CA . MET A 1 185 ? -0.386 -2.407 -4.759 1.00 78.56 185 MET A CA 1
ATOM 1416 C C . MET A 1 185 ? 0.709 -3.424 -5.073 1.00 78.56 185 MET A C 1
ATOM 1418 O O . MET A 1 185 ? 1.198 -3.444 -6.197 1.00 78.56 185 MET A O 1
ATOM 1422 N N . ILE A 1 186 ? 1.048 -4.321 -4.143 1.00 85.81 186 ILE A N 1
ATOM 1423 C CA . ILE A 1 186 ? 2.008 -5.408 -4.381 1.00 85.81 186 ILE A CA 1
ATOM 1424 C C . ILE A 1 186 ? 1.537 -6.277 -5.546 1.00 85.81 186 ILE A C 1
ATOM 1426 O O . ILE A 1 186 ? 2.316 -6.539 -6.456 1.00 85.81 186 ILE A O 1
ATOM 1430 N N . ARG A 1 187 ? 0.261 -6.684 -5.577 1.00 90.38 187 ARG A N 1
ATOM 1431 C CA . ARG A 1 187 ? -0.282 -7.472 -6.699 1.00 90.38 187 ARG A CA 1
ATOM 1432 C C . ARG A 1 187 ? -0.173 -6.731 -8.028 1.00 90.38 187 ARG A C 1
ATOM 1434 O O . ARG A 1 187 ? 0.191 -7.339 -9.032 1.00 90.38 187 ARG A O 1
ATOM 1441 N N . LYS A 1 188 ? -0.472 -5.431 -8.040 1.00 89.31 188 LYS A N 1
ATOM 1442 C CA . LYS A 1 188 ? -0.351 -4.598 -9.240 1.00 89.31 188 LYS A CA 1
ATOM 1443 C C . LYS A 1 188 ? 1.102 -4.510 -9.716 1.00 89.31 188 LYS A C 1
ATOM 1445 O O . LYS A 1 188 ? 1.361 -4.724 -10.896 1.00 89.31 188 LYS A O 1
ATOM 1450 N N . VAL A 1 189 ? 2.038 -4.269 -8.799 1.00 89.38 189 VAL A N 1
ATOM 1451 C CA . VAL A 1 189 ? 3.478 -4.197 -9.086 1.00 89.38 189 VAL A CA 1
ATOM 1452 C C . VAL A 1 189 ? 4.009 -5.534 -9.605 1.00 89.38 189 VAL A C 1
ATOM 1454 O O . VAL A 1 189 ? 4.754 -5.541 -10.579 1.00 89.38 189 VAL A O 1
ATOM 1457 N N . ILE A 1 190 ? 3.597 -6.663 -9.017 1.00 92.00 190 ILE A N 1
ATOM 1458 C CA . ILE A 1 190 ? 3.966 -8.005 -9.498 1.00 92.00 190 ILE A CA 1
ATOM 1459 C C . ILE A 1 190 ? 3.531 -8.186 -10.953 1.00 92.00 190 ILE A C 1
ATOM 1461 O O . ILE A 1 190 ? 4.345 -8.575 -11.787 1.00 92.00 190 ILE A O 1
ATOM 1465 N N . LYS A 1 191 ? 2.279 -7.846 -11.275 1.00 94.75 191 LYS A N 1
ATOM 1466 C CA . LYS A 1 191 ? 1.761 -7.955 -12.642 1.00 94.75 191 LYS A CA 1
ATOM 1467 C C . LYS A 1 191 ? 2.534 -7.067 -13.621 1.00 94.75 191 LYS A C 1
ATOM 1469 O O . LYS A 1 191 ? 2.916 -7.511 -14.698 1.00 94.75 191 LYS A O 1
ATOM 1474 N N . GLU A 1 192 ? 2.795 -5.814 -13.256 1.00 91.81 192 GLU A N 1
ATOM 1475 C CA . GLU A 1 192 ? 3.567 -4.903 -14.106 1.00 91.81 192 GLU A CA 1
ATOM 1476 C C . GLU A 1 192 ? 5.019 -5.369 -14.305 1.00 91.81 192 GLU A C 1
ATOM 1478 O O . GLU A 1 192 ? 5.590 -5.157 -15.377 1.00 91.81 192 GLU A O 1
ATOM 1483 N N . MET A 1 193 ? 5.605 -6.025 -13.301 1.00 93.12 193 MET A N 1
ATOM 1484 C CA . MET A 1 193 ? 6.932 -6.631 -13.380 1.00 93.12 193 MET A CA 1
ATOM 1485 C C . MET A 1 193 ? 6.955 -7.840 -14.320 1.00 93.12 193 MET A C 1
ATOM 1487 O O . MET A 1 193 ? 7.858 -7.938 -15.146 1.00 93.12 193 MET A O 1
ATOM 1491 N N . GLU A 1 194 ? 5.949 -8.716 -14.256 1.00 95.00 194 GLU A N 1
ATOM 1492 C CA . GLU A 1 194 ? 5.789 -9.844 -15.187 1.00 95.00 194 GLU A CA 1
ATOM 1493 C C . GLU A 1 194 ? 5.645 -9.368 -16.639 1.00 95.00 194 GLU A C 1
ATOM 1495 O O . GLU A 1 194 ? 6.268 -9.915 -17.549 1.00 95.00 194 GLU A O 1
ATOM 1500 N N . GLU A 1 195 ? 4.875 -8.302 -16.868 1.00 94.50 195 GLU A N 1
ATOM 1501 C CA . GLU A 1 195 ? 4.746 -7.690 -18.193 1.00 94.50 195 GLU A CA 1
ATOM 1502 C C . GLU A 1 195 ? 6.084 -7.114 -18.687 1.00 94.50 195 GLU A C 1
ATOM 1504 O O . GLU A 1 195 ? 6.440 -7.286 -19.854 1.00 94.50 195 GLU A O 1
ATOM 1509 N N . ALA A 1 196 ? 6.852 -6.459 -17.812 1.00 92.69 196 ALA A N 1
ATOM 1510 C CA . ALA A 1 196 ? 8.170 -5.933 -18.157 1.00 92.69 196 ALA A CA 1
ATOM 1511 C C . ALA A 1 196 ? 9.178 -7.057 -18.481 1.00 92.69 196 ALA A C 1
ATOM 1513 O O . ALA A 1 196 ? 9.904 -6.964 -19.471 1.00 92.69 196 ALA A O 1
ATOM 1514 N N . GLU A 1 197 ? 9.185 -8.146 -17.710 1.00 94.69 197 GLU A N 1
ATOM 1515 C CA . GLU A 1 197 ? 10.002 -9.342 -17.967 1.00 94.69 197 GLU A CA 1
ATOM 1516 C C . GLU A 1 197 ? 9.651 -10.014 -19.303 1.00 94.69 197 GLU A C 1
ATOM 1518 O O . GLU A 1 197 ? 10.545 -10.422 -20.055 1.00 94.69 197 GLU A O 1
ATOM 1523 N N . ALA A 1 198 ? 8.360 -10.090 -19.639 1.00 95.06 198 ALA A N 1
ATOM 1524 C CA . ALA A 1 198 ? 7.898 -10.635 -20.912 1.00 95.06 198 ALA A CA 1
ATOM 1525 C C . ALA A 1 198 ? 8.367 -9.781 -22.103 1.00 95.06 198 ALA A C 1
ATOM 1527 O O . ALA A 1 198 ? 8.852 -10.324 -23.101 1.00 95.06 198 ALA A O 1
ATOM 1528 N N . ILE A 1 199 ? 8.282 -8.450 -21.988 1.00 92.00 199 ILE A N 1
ATOM 1529 C CA . ILE A 1 199 ? 8.779 -7.518 -23.010 1.00 92.00 199 ILE A CA 1
ATOM 1530 C C . ILE A 1 199 ? 10.298 -7.654 -23.165 1.00 92.00 199 ILE A C 1
ATOM 1532 O O . ILE A 1 199 ? 10.777 -7.799 -24.290 1.00 92.00 199 ILE A O 1
ATOM 1536 N N . ALA A 1 200 ? 11.050 -7.665 -22.059 1.00 92.75 200 ALA A N 1
ATOM 1537 C CA . ALA A 1 200 ? 12.506 -7.822 -22.070 1.00 92.75 200 ALA A CA 1
ATOM 1538 C C . ALA A 1 200 ? 12.930 -9.125 -22.763 1.00 92.75 200 ALA A C 1
ATOM 1540 O O . ALA A 1 200 ? 13.773 -9.117 -23.659 1.00 92.75 200 ALA A O 1
ATOM 1541 N N . SER A 1 201 ? 12.282 -10.234 -22.405 1.00 94.19 201 SER A N 1
ATOM 1542 C CA . SER A 1 201 ? 12.557 -11.552 -22.981 1.00 94.19 201 SER A CA 1
ATOM 1543 C C . SER A 1 201 ? 12.204 -11.625 -24.469 1.00 94.19 201 SER A C 1
ATOM 1545 O O . SER A 1 201 ? 12.925 -12.246 -25.249 1.00 94.19 201 SER A O 1
ATOM 1547 N N . SER A 1 202 ? 11.105 -10.989 -24.885 1.00 91.88 202 SER A N 1
ATOM 1548 C CA . SER A 1 202 ? 10.719 -10.893 -26.297 1.00 91.88 202 SER A CA 1
ATOM 1549 C C . SER A 1 202 ? 11.742 -10.089 -27.103 1.00 91.88 202 SER A C 1
ATOM 1551 O O . SER A 1 202 ? 12.189 -10.537 -28.158 1.00 91.88 202 SER A O 1
ATOM 1553 N N . LEU A 1 203 ? 12.175 -8.937 -26.584 1.00 90.25 203 LEU A N 1
ATOM 1554 C CA . LEU A 1 203 ? 13.200 -8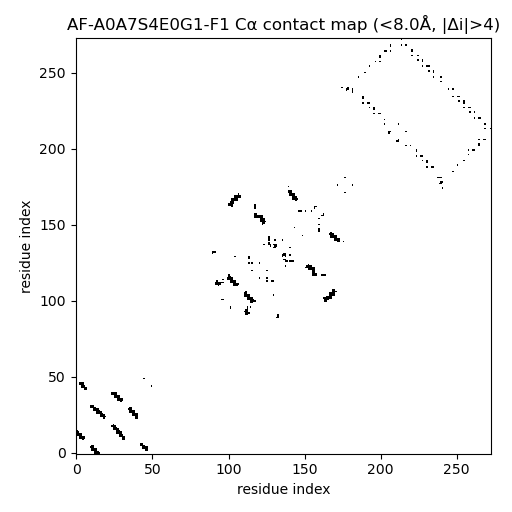.099 -27.208 1.00 90.25 203 LEU A CA 1
ATOM 1555 C C . LEU A 1 203 ? 14.528 -8.830 -27.378 1.00 90.25 203 LEU A C 1
ATOM 1557 O O . LEU A 1 203 ? 15.111 -8.783 -28.459 1.00 90.25 203 LEU A O 1
ATOM 1561 N N . GLU A 1 204 ? 14.981 -9.524 -26.335 1.00 91.44 204 GLU A N 1
ATOM 1562 C CA . GLU A 1 204 ? 16.223 -10.292 -26.372 1.00 91.44 204 GLU A CA 1
ATOM 1563 C C . GLU A 1 204 ? 16.188 -11.358 -27.476 1.00 91.44 204 GLU A C 1
ATOM 1565 O O . GLU A 1 204 ? 17.086 -11.392 -28.318 1.00 91.44 204 GLU A O 1
ATOM 1570 N N . LYS A 1 205 ? 15.099 -12.135 -27.564 1.00 91.31 205 LYS A N 1
ATOM 1571 C CA . LYS A 1 205 ? 14.904 -13.124 -28.637 1.00 91.31 205 LYS A CA 1
ATOM 1572 C C . LYS A 1 205 ? 14.873 -12.482 -30.022 1.00 91.31 205 LYS A C 1
ATOM 1574 O O . LYS A 1 205 ? 15.487 -12.988 -30.958 1.00 91.31 205 LYS A O 1
ATOM 1579 N N . ARG A 1 206 ? 14.151 -11.368 -30.189 1.00 88.44 206 ARG A N 1
ATOM 1580 C CA . ARG A 1 206 ? 14.052 -10.715 -31.503 1.00 88.44 206 ARG A CA 1
ATOM 1581 C C . ARG A 1 206 ? 15.405 -10.147 -31.961 1.00 88.44 206 ARG A C 1
ATOM 1583 O O . ARG A 1 206 ? 15.684 -10.191 -33.159 1.00 88.44 206 ARG A O 1
ATOM 1590 N N . LEU A 1 207 ? 16.242 -9.649 -31.043 1.00 86.62 207 LEU A N 1
ATOM 1591 C CA . LEU A 1 207 ? 17.610 -9.208 -31.351 1.00 86.62 207 LEU A CA 1
ATOM 1592 C C . LEU A 1 207 ? 18.508 -10.379 -31.765 1.00 86.62 207 LEU A C 1
ATOM 1594 O O . LEU A 1 207 ? 19.244 -10.257 -32.740 1.00 86.62 207 LEU A O 1
ATOM 1598 N N . GLU A 1 208 ? 18.404 -11.525 -31.090 1.00 87.19 208 GLU A N 1
ATOM 1599 C CA . GLU A 1 208 ? 19.157 -12.737 -31.448 1.00 87.19 208 GLU A CA 1
ATOM 1600 C C . GLU A 1 208 ? 18.818 -13.239 -32.856 1.00 87.19 208 GLU A C 1
ATOM 1602 O O . GLU A 1 208 ? 19.701 -13.650 -33.607 1.00 87.19 208 GLU A O 1
ATOM 1607 N N . HIS A 1 209 ? 17.552 -13.126 -33.258 1.00 85.75 209 HIS A N 1
ATOM 1608 C CA . HIS A 1 209 ? 17.091 -13.513 -34.591 1.00 85.75 209 HIS A CA 1
ATOM 1609 C C . HIS A 1 209 ? 17.218 -12.406 -35.656 1.00 85.75 209 HIS A C 1
ATOM 1611 O O . HIS A 1 209 ? 16.703 -12.575 -36.760 1.00 85.75 209 HIS A O 1
ATOM 1617 N N . ARG A 1 210 ? 17.891 -11.279 -35.358 1.00 73.19 210 ARG A N 1
ATOM 1618 C CA . ARG A 1 210 ? 18.036 -10.101 -36.248 1.00 73.19 210 ARG A CA 1
ATOM 1619 C C . ARG A 1 210 ? 16.704 -9.559 -36.802 1.00 73.19 210 ARG A C 1
ATOM 1621 O O . ARG A 1 210 ? 16.665 -8.964 -37.873 1.00 73.19 210 ARG A O 1
ATOM 1628 N N . GLY A 1 211 ? 15.603 -9.764 -36.080 1.00 63.28 211 GLY A N 1
ATOM 1629 C CA . GLY A 1 211 ? 14.244 -9.488 -36.555 1.00 63.28 211 GLY A CA 1
ATOM 1630 C C . GLY A 1 211 ? 13.686 -8.112 -36.180 1.00 63.28 211 GLY A C 1
ATOM 1631 O O . GLY A 1 211 ? 12.479 -7.906 -36.294 1.00 63.28 211 GLY A O 1
ATOM 1632 N N . VAL A 1 212 ? 14.506 -7.188 -35.666 1.00 71.25 212 VAL A N 1
ATOM 1633 C CA . VAL A 1 212 ? 14.046 -5.860 -35.209 1.00 71.25 212 VAL A CA 1
ATOM 1634 C C . VAL A 1 212 ? 14.838 -4.769 -35.895 1.00 71.25 212 VAL A C 1
ATOM 1636 O O . VAL A 1 212 ? 16.067 -4.788 -35.872 1.00 71.25 212 VAL A O 1
ATOM 1639 N N . GLY A 1 213 ? 14.136 -3.782 -36.451 1.00 81.25 213 GLY A N 1
ATOM 1640 C CA . GLY A 1 213 ? 14.778 -2.555 -36.905 1.00 81.25 213 GLY A CA 1
ATOM 1641 C C . GLY A 1 213 ? 15.447 -1.832 -35.733 1.00 81.25 213 GLY A C 1
ATOM 1642 O O . GLY A 1 213 ? 14.872 -1.728 -34.650 1.00 81.25 213 GLY A O 1
ATOM 1643 N N . LEU A 1 214 ? 16.653 -1.297 -35.946 1.00 80.75 214 LEU A N 1
ATOM 1644 C CA . LEU A 1 214 ? 17.441 -0.621 -34.905 1.00 80.75 214 LEU A CA 1
ATOM 1645 C C . LEU A 1 214 ? 16.652 0.505 -34.205 1.00 80.75 214 LEU A C 1
ATOM 1647 O O . LEU A 1 214 ? 16.750 0.684 -32.998 1.00 80.75 214 LEU A O 1
ATOM 1651 N N . SER A 1 215 ? 15.814 1.233 -34.948 1.00 84.50 215 SER A N 1
ATOM 1652 C CA . SER A 1 215 ? 14.977 2.305 -34.393 1.00 84.50 215 SER A CA 1
ATOM 1653 C C . SER A 1 215 ? 13.874 1.786 -33.457 1.00 84.50 215 SER A C 1
ATOM 1655 O O . SER A 1 215 ? 13.662 2.357 -32.387 1.00 84.50 215 SER A O 1
ATOM 1657 N N . GLU A 1 216 ? 13.217 0.677 -33.813 1.00 87.38 216 GLU A N 1
ATOM 1658 C CA . GLU A 1 216 ? 12.168 0.064 -32.987 1.00 87.38 216 GLU A CA 1
ATOM 1659 C C . GLU A 1 216 ? 12.765 -0.502 -31.688 1.00 87.38 216 GLU A C 1
ATOM 1661 O O . GLU A 1 216 ? 12.201 -0.324 -30.607 1.00 87.38 216 GLU A O 1
ATOM 1666 N N . SER A 1 217 ? 13.951 -1.121 -31.759 1.00 86.06 217 SER A N 1
ATOM 1667 C CA . SER A 1 217 ? 14.623 -1.658 -30.570 1.00 86.06 217 SER A CA 1
ATOM 1668 C C . SER A 1 217 ? 15.069 -0.558 -29.601 1.00 86.06 217 SER A C 1
ATOM 1670 O O . SER A 1 217 ? 14.915 -0.726 -28.393 1.00 86.06 217 SER A O 1
ATOM 1672 N N . VAL A 1 218 ? 15.545 0.594 -30.095 1.00 88.62 218 VAL A N 1
ATOM 1673 C CA . VAL A 1 218 ? 15.875 1.763 -29.255 1.00 88.62 218 VAL A CA 1
ATOM 1674 C C . VAL A 1 218 ? 14.647 2.260 -28.491 1.00 88.62 218 VAL A C 1
ATOM 1676 O O . VAL A 1 218 ? 14.725 2.457 -27.277 1.00 88.62 218 VAL A O 1
ATOM 1679 N N . GLN A 1 219 ? 13.509 2.430 -29.171 1.00 90.12 219 GLN A N 1
ATOM 1680 C CA . GLN A 1 219 ? 12.278 2.906 -28.533 1.00 90.12 219 GLN A CA 1
ATOM 1681 C C . GLN A 1 219 ? 11.774 1.932 -27.463 1.00 90.12 219 GLN A C 1
ATOM 1683 O O . GLN A 1 219 ? 11.436 2.349 -26.353 1.00 90.12 219 GLN A O 1
ATOM 1688 N N . LEU A 1 220 ? 11.765 0.632 -27.769 1.00 89.31 220 LEU A N 1
ATOM 1689 C CA . LEU A 1 220 ? 11.294 -0.391 -26.838 1.00 89.31 220 LEU A CA 1
ATOM 1690 C C . LEU A 1 220 ? 12.208 -0.523 -25.610 1.00 89.31 220 LEU A C 1
ATOM 1692 O O . LEU A 1 220 ? 11.708 -0.650 -24.494 1.00 89.31 220 LEU A O 1
ATOM 1696 N N . VAL A 1 221 ? 13.532 -0.432 -25.786 1.00 91.12 221 VAL A N 1
ATOM 1697 C CA . VAL A 1 221 ? 14.492 -0.423 -24.667 1.00 91.12 221 VAL A CA 1
ATOM 1698 C C . VAL A 1 221 ? 14.307 0.816 -23.787 1.00 91.12 221 VAL A C 1
ATOM 1700 O O . VAL A 1 221 ? 14.306 0.690 -22.563 1.00 91.12 221 VAL A O 1
ATOM 1703 N N . GLY A 1 222 ? 14.103 1.994 -24.388 1.00 91.12 222 GLY A N 1
ATOM 1704 C CA . GLY A 1 222 ? 13.823 3.232 -23.653 1.00 91.12 222 GLY A CA 1
ATOM 1705 C C . GLY A 1 222 ? 12.552 3.127 -22.807 1.00 91.12 222 GLY A C 1
ATOM 1706 O O . GLY A 1 222 ? 12.601 3.320 -21.595 1.00 91.12 222 GLY A O 1
ATOM 1707 N N . SER A 1 223 ? 11.442 2.703 -23.420 1.00 90.81 223 SER A N 1
ATOM 1708 C CA . SER A 1 223 ? 10.166 2.509 -22.719 1.00 90.81 223 SER A CA 1
ATOM 1709 C C . SER A 1 223 ? 10.272 1.497 -21.575 1.00 90.81 223 SER A C 1
ATOM 1711 O O . SER A 1 223 ? 9.720 1.708 -20.492 1.00 90.81 223 SER A O 1
ATOM 1713 N N . LEU A 1 224 ? 11.015 0.407 -21.784 1.00 92.06 224 LEU A N 1
ATOM 1714 C CA . LEU A 1 224 ? 11.221 -0.603 -20.756 1.00 92.06 224 LEU A CA 1
ATOM 1715 C C . LEU A 1 224 ? 12.051 -0.061 -19.580 1.00 92.06 224 LEU A C 1
ATOM 1717 O O . LEU A 1 224 ? 11.752 -0.377 -18.429 1.00 92.06 224 LEU A O 1
ATOM 1721 N N . ARG A 1 225 ? 13.050 0.789 -19.842 1.00 92.75 225 ARG A N 1
ATOM 1722 C CA . ARG A 1 225 ? 13.849 1.450 -18.800 1.00 92.75 225 ARG A CA 1
ATOM 1723 C C . ARG A 1 225 ? 12.993 2.371 -17.933 1.00 92.75 225 ARG A C 1
ATOM 1725 O O . ARG A 1 225 ? 13.018 2.226 -16.712 1.00 92.75 225 ARG A O 1
ATOM 1732 N N . ASP A 1 226 ? 12.180 3.223 -18.553 1.00 91.25 226 ASP A N 1
ATOM 1733 C CA . ASP A 1 226 ? 11.260 4.116 -17.837 1.00 91.25 226 ASP A CA 1
ATOM 1734 C C . ASP A 1 226 ? 10.281 3.321 -16.962 1.00 91.25 226 ASP A C 1
ATOM 1736 O O . ASP A 1 226 ? 10.021 3.663 -15.806 1.00 91.25 226 ASP A O 1
ATOM 1740 N N . ARG A 1 227 ? 9.769 2.203 -17.491 1.00 91.69 227 ARG A N 1
ATOM 1741 C CA . ARG A 1 227 ? 8.871 1.311 -16.755 1.00 91.69 227 ARG A CA 1
ATOM 1742 C C . ARG A 1 227 ? 9.552 0.681 -15.539 1.00 91.69 227 ARG A C 1
ATOM 1744 O O . ARG A 1 227 ? 8.945 0.625 -14.473 1.00 91.69 227 ARG A O 1
ATOM 1751 N N . ILE A 1 228 ? 10.804 0.247 -15.668 1.00 91.69 228 ILE A N 1
ATOM 1752 C CA . ILE A 1 228 ? 11.581 -0.298 -14.546 1.00 91.69 228 ILE A CA 1
ATOM 1753 C C . ILE A 1 228 ? 11.857 0.755 -13.482 1.00 91.69 228 ILE A C 1
ATOM 1755 O O . ILE A 1 228 ? 11.756 0.450 -12.295 1.00 91.69 228 ILE A O 1
ATOM 1759 N N . ASP A 1 229 ? 12.195 1.980 -13.873 1.00 89.31 229 ASP A N 1
ATOM 1760 C CA . ASP A 1 229 ? 12.469 3.041 -12.906 1.00 89.31 229 ASP A CA 1
ATOM 1761 C C . ASP A 1 229 ? 11.195 3.454 -12.154 1.00 89.31 229 ASP A C 1
ATOM 1763 O O . ASP A 1 229 ? 11.238 3.686 -10.944 1.00 89.31 229 ASP A O 1
ATOM 1767 N N . ASN A 1 230 ? 10.036 3.423 -12.817 1.00 88.38 230 ASN A N 1
ATOM 1768 C CA . ASN A 1 230 ? 8.742 3.578 -12.152 1.00 88.38 230 ASN A CA 1
ATOM 1769 C C . ASN A 1 230 ? 8.436 2.422 -11.185 1.00 88.38 230 ASN A C 1
ATOM 1771 O O . ASN A 1 230 ? 8.002 2.671 -10.057 1.00 88.38 230 ASN A O 1
ATOM 1775 N N . LEU A 1 231 ? 8.696 1.170 -11.581 1.00 88.69 231 LEU A N 1
ATOM 1776 C CA . LEU A 1 231 ? 8.545 0.008 -10.696 1.00 88.69 231 LEU A CA 1
ATOM 1777 C C . LEU A 1 231 ? 9.449 0.116 -9.467 1.00 88.69 231 LEU A C 1
ATOM 1779 O O . LEU A 1 231 ? 9.008 -0.167 -8.357 1.00 88.69 231 LEU A O 1
ATOM 1783 N N . HIS A 1 232 ? 10.686 0.573 -9.647 1.00 90.19 232 HIS A N 1
ATOM 1784 C CA . HIS A 1 232 ? 11.650 0.746 -8.568 1.00 90.19 232 HIS A CA 1
ATOM 1785 C C . HIS A 1 232 ? 11.166 1.753 -7.527 1.00 90.19 232 HIS A C 1
ATOM 1787 O O . HIS A 1 232 ? 11.032 1.389 -6.361 1.00 90.19 232 HIS A O 1
ATOM 1793 N N . ARG A 1 233 ? 10.793 2.963 -7.968 1.00 86.38 233 ARG A N 1
ATOM 1794 C CA . ARG A 1 233 ? 10.234 4.006 -7.092 1.00 86.38 233 ARG A CA 1
ATOM 1795 C C . ARG A 1 233 ? 8.976 3.531 -6.375 1.00 86.38 233 ARG A C 1
ATOM 1797 O O . ARG A 1 233 ? 8.780 3.818 -5.198 1.00 86.38 233 ARG A O 1
ATOM 1804 N N . THR A 1 234 ? 8.121 2.792 -7.082 1.00 83.25 234 THR A N 1
ATOM 1805 C CA . THR A 1 234 ? 6.896 2.244 -6.491 1.00 83.25 234 THR A CA 1
ATOM 1806 C C . THR A 1 234 ? 7.233 1.248 -5.387 1.00 83.25 234 THR A C 1
ATOM 1808 O O . THR A 1 234 ? 6.677 1.353 -4.302 1.00 83.25 234 THR A O 1
ATOM 1811 N N . ILE A 1 235 ? 8.168 0.323 -5.631 1.00 86.94 235 ILE A N 1
ATOM 1812 C CA . ILE A 1 235 ? 8.608 -0.684 -4.656 1.00 86.94 235 ILE A CA 1
ATOM 1813 C C . ILE A 1 235 ? 9.273 -0.039 -3.434 1.00 86.94 235 ILE A C 1
ATOM 1815 O O . ILE A 1 235 ? 9.043 -0.498 -2.319 1.00 86.94 235 ILE A O 1
ATOM 1819 N N . GLU A 1 236 ? 10.067 1.014 -3.619 1.00 84.50 236 GLU A N 1
ATOM 1820 C CA . GLU A 1 236 ? 10.692 1.764 -2.519 1.00 84.50 236 GLU A CA 1
ATOM 1821 C C . GLU A 1 236 ? 9.669 2.508 -1.662 1.00 84.50 236 GLU A C 1
ATOM 1823 O O . GLU A 1 236 ? 9.791 2.538 -0.440 1.00 84.50 236 GLU A O 1
ATOM 1828 N N . GLY A 1 237 ? 8.614 3.036 -2.286 1.00 77.50 237 GLY A N 1
ATOM 1829 C CA . GLY A 1 237 ? 7.511 3.690 -1.586 1.00 77.50 237 GLY A CA 1
ATOM 1830 C C . GLY A 1 237 ? 6.560 2.736 -0.852 1.00 77.50 237 GLY A C 1
ATOM 1831 O O . GLY A 1 237 ? 5.691 3.202 -0.110 1.00 77.50 237 GLY A O 1
ATOM 1832 N N . LEU A 1 238 ? 6.675 1.414 -1.034 1.00 78.38 238 LEU A N 1
ATOM 1833 C CA . LEU A 1 238 ? 5.802 0.451 -0.361 1.00 78.38 238 LEU A CA 1
ATOM 1834 C C . LEU A 1 238 ? 6.168 0.322 1.119 1.00 78.38 238 LEU A C 1
ATOM 1836 O O . LEU A 1 238 ? 7.128 -0.345 1.495 1.00 78.38 238 LEU A O 1
ATOM 1840 N N . THR A 1 239 ? 5.320 0.869 1.989 1.00 70.81 239 THR A N 1
ATOM 1841 C CA . THR A 1 239 ? 5.338 0.518 3.412 1.00 70.81 239 THR A CA 1
ATOM 1842 C C . THR A 1 239 ? 4.613 -0.815 3.594 1.00 70.81 239 THR A C 1
ATOM 1844 O O . THR A 1 239 ? 3.393 -0.891 3.472 1.00 70.81 239 THR A O 1
ATOM 1847 N N . VAL A 1 240 ? 5.350 -1.893 3.856 1.00 68.50 240 VAL A N 1
ATOM 1848 C CA . VAL A 1 240 ? 4.793 -3.251 3.986 1.00 68.50 240 VAL A CA 1
ATOM 1849 C C . VAL A 1 240 ? 4.785 -3.741 5.424 1.00 68.50 240 VAL A C 1
ATOM 1851 O O . VAL A 1 240 ? 5.664 -3.434 6.224 1.00 68.50 240 VAL A O 1
ATOM 1854 N N . LYS A 1 241 ? 3.795 -4.576 5.752 1.00 71.12 241 LYS A N 1
ATOM 1855 C CA . LYS A 1 241 ? 3.831 -5.382 6.979 1.00 71.12 241 LYS A CA 1
ATOM 1856 C C . LYS A 1 241 ? 4.995 -6.377 6.901 1.00 71.12 241 LYS A C 1
ATOM 1858 O O . LYS A 1 241 ? 5.263 -6.901 5.820 1.00 71.12 241 LYS A O 1
ATOM 1863 N N . LYS A 1 242 ? 5.578 -6.741 8.053 1.00 72.19 242 LYS A N 1
ATOM 1864 C CA . LYS A 1 242 ? 6.632 -7.777 8.174 1.00 72.19 242 LYS A CA 1
ATOM 1865 C C . LYS A 1 242 ? 6.306 -9.085 7.441 1.00 72.19 242 LYS A C 1
ATOM 1867 O O . LYS A 1 242 ? 7.176 -9.722 6.870 1.00 72.19 242 LYS A O 1
ATOM 1872 N N . THR A 1 243 ? 5.033 -9.479 7.405 1.00 67.31 243 THR A N 1
ATOM 1873 C CA . THR A 1 243 ? 4.570 -10.700 6.718 1.00 67.31 243 THR A CA 1
ATOM 1874 C C . THR A 1 243 ? 4.767 -10.679 5.199 1.00 67.31 243 THR A C 1
ATOM 1876 O O . THR A 1 243 ? 4.776 -11.728 4.569 1.00 67.31 243 THR A O 1
ATOM 1879 N N . SER A 1 244 ? 4.906 -9.495 4.611 1.00 77.50 244 SER A N 1
ATOM 1880 C CA . SER A 1 244 ? 5.034 -9.248 3.167 1.00 77.50 244 SER A CA 1
ATOM 1881 C C . SER A 1 244 ? 6.433 -8.757 2.770 1.00 77.50 244 SER A C 1
ATOM 1883 O O . SER A 1 244 ? 6.694 -8.527 1.592 1.00 77.50 244 SER A O 1
ATOM 1885 N N . GLU A 1 245 ? 7.344 -8.642 3.738 1.00 83.19 245 GLU A N 1
ATOM 1886 C CA . GLU A 1 245 ? 8.722 -8.173 3.553 1.00 83.19 245 GLU A CA 1
ATOM 1887 C C . GLU A 1 245 ? 9.483 -9.055 2.554 1.00 83.19 245 GLU A C 1
ATOM 1889 O O . GLU A 1 245 ? 9.986 -8.557 1.550 1.00 83.19 245 GLU A O 1
ATOM 1894 N N . GLY A 1 246 ? 9.396 -10.383 2.702 1.00 87.31 246 GLY A N 1
ATOM 1895 C CA . GLY A 1 246 ? 10.027 -11.320 1.764 1.00 87.31 246 GLY A CA 1
ATOM 1896 C C . GLY A 1 246 ? 9.498 -11.230 0.324 1.00 87.31 246 GLY A C 1
ATOM 1897 O O . GLY A 1 246 ? 10.227 -11.520 -0.623 1.00 87.31 246 GLY A O 1
ATOM 1898 N N . THR A 1 247 ? 8.249 -10.789 0.126 1.00 88.19 247 THR A N 1
ATOM 1899 C CA . THR A 1 247 ? 7.713 -10.547 -1.227 1.00 88.19 247 THR A CA 1
ATOM 1900 C C . THR A 1 247 ? 8.338 -9.298 -1.842 1.00 88.19 247 THR A C 1
ATOM 1902 O O . THR A 1 247 ? 8.714 -9.311 -3.012 1.00 88.19 247 THR A O 1
ATOM 1905 N N . VAL A 1 248 ? 8.499 -8.233 -1.055 1.00 87.75 248 VAL A N 1
ATOM 1906 C CA . VAL A 1 248 ? 9.157 -7.000 -1.506 1.00 87.75 248 VAL A CA 1
ATOM 1907 C C . VAL A 1 248 ? 10.635 -7.234 -1.803 1.00 87.75 248 VAL A C 1
ATOM 1909 O O . VAL A 1 248 ? 11.119 -6.777 -2.837 1.00 87.75 248 VAL A O 1
ATOM 1912 N N . ASP A 1 249 ? 11.331 -8.021 -0.987 1.00 90.31 249 ASP A N 1
ATOM 1913 C CA . ASP A 1 249 ? 12.724 -8.397 -1.248 1.00 90.31 249 ASP A CA 1
ATOM 1914 C C . ASP A 1 249 ? 12.873 -9.208 -2.538 1.00 90.31 249 ASP A C 1
ATOM 1916 O O . ASP A 1 249 ? 13.782 -8.956 -3.336 1.00 90.31 249 ASP A O 1
ATOM 1920 N N . ASN A 1 250 ? 11.945 -10.136 -2.795 1.00 92.88 250 ASN A N 1
ATOM 1921 C CA . ASN A 1 250 ? 11.897 -10.870 -4.056 1.00 92.88 250 ASN A CA 1
ATOM 1922 C C . ASN A 1 250 ? 11.675 -9.927 -5.252 1.00 92.88 250 ASN A C 1
ATOM 1924 O O . ASN A 1 250 ? 12.400 -10.018 -6.241 1.00 92.88 250 ASN A O 1
ATOM 1928 N N . MET A 1 251 ? 10.749 -8.967 -5.144 1.00 92.88 251 MET A N 1
ATOM 1929 C CA . MET A 1 251 ? 10.527 -7.952 -6.182 1.00 92.88 251 MET A CA 1
ATOM 1930 C C . MET A 1 251 ? 11.776 -7.093 -6.424 1.00 92.88 251 MET A C 1
ATOM 1932 O O . MET A 1 251 ? 12.153 -6.869 -7.573 1.00 92.88 251 MET A O 1
ATOM 1936 N N . LYS A 1 252 ? 12.481 -6.662 -5.368 1.00 92.88 252 LYS A N 1
ATOM 1937 C CA . LYS A 1 252 ? 13.756 -5.931 -5.489 1.00 92.88 252 LYS A CA 1
ATOM 1938 C C . LYS A 1 252 ? 14.834 -6.768 -6.179 1.00 92.88 252 LYS A C 1
ATOM 1940 O O . LYS A 1 252 ? 15.631 -6.239 -6.956 1.00 92.88 252 LYS A O 1
ATOM 1945 N N . LEU A 1 253 ? 14.891 -8.072 -5.902 1.00 95.88 253 LEU A N 1
ATOM 1946 C CA . LEU A 1 253 ? 15.811 -8.990 -6.574 1.00 95.88 253 LEU A CA 1
ATOM 1947 C C . LEU A 1 253 ? 15.475 -9.128 -8.065 1.00 95.88 253 LEU A C 1
ATOM 1949 O O . LEU A 1 253 ? 16.360 -8.938 -8.898 1.00 95.88 253 LEU A O 1
ATOM 1953 N N . ARG A 1 254 ? 14.207 -9.378 -8.406 1.00 95.19 254 ARG A N 1
ATOM 1954 C CA . ARG A 1 254 ? 13.735 -9.453 -9.799 1.00 95.19 254 ARG A CA 1
ATOM 1955 C C . ARG A 1 254 ? 14.023 -8.168 -10.566 1.00 95.19 254 ARG A C 1
ATOM 1957 O O . ARG A 1 254 ? 14.558 -8.219 -11.668 1.00 95.19 254 ARG A O 1
ATOM 1964 N N . LEU A 1 255 ? 13.787 -7.009 -9.952 1.00 93.50 255 LEU A N 1
ATOM 1965 C CA . LEU A 1 255 ? 14.074 -5.712 -10.563 1.00 93.50 255 LEU A CA 1
ATOM 1966 C C . LEU A 1 255 ? 15.573 -5.514 -10.846 1.00 93.50 255 LEU A C 1
ATOM 1968 O O . LEU A 1 255 ? 15.940 -4.965 -11.887 1.00 93.50 255 LEU A O 1
ATOM 1972 N N . ARG A 1 256 ? 16.459 -6.005 -9.966 1.00 94.62 256 ARG A N 1
ATOM 1973 C CA . ARG A 1 256 ? 17.910 -6.024 -10.222 1.00 94.62 256 ARG A CA 1
ATOM 1974 C C . ARG A 1 256 ? 18.271 -6.915 -11.410 1.00 94.62 256 ARG A C 1
ATOM 1976 O O . ARG A 1 256 ? 19.077 -6.496 -12.240 1.00 94.62 256 ARG A O 1
ATOM 1983 N N . GLU A 1 257 ? 17.685 -8.104 -11.513 1.00 95.50 257 GLU A N 1
ATOM 1984 C CA . GLU A 1 257 ? 17.924 -9.002 -12.651 1.00 95.50 257 GLU A CA 1
ATOM 1985 C C . GLU A 1 257 ? 17.393 -8.420 -13.965 1.00 95.50 257 GLU A C 1
ATOM 1987 O O . GLU A 1 257 ? 18.103 -8.424 -14.971 1.00 95.50 257 GLU A O 1
ATOM 1992 N N . LEU A 1 258 ? 16.215 -7.799 -13.943 1.00 93.62 258 LEU A N 1
ATOM 1993 C CA . LEU A 1 258 ? 15.638 -7.149 -15.114 1.00 93.62 258 LEU A CA 1
ATOM 1994 C C . LEU A 1 258 ? 16.498 -5.964 -15.592 1.00 93.62 258 LEU A C 1
ATOM 1996 O O . LEU A 1 258 ? 16.761 -5.824 -16.787 1.00 93.62 258 LEU A O 1
ATOM 2000 N N . ARG A 1 259 ? 17.051 -5.161 -14.669 1.00 95.25 259 ARG A N 1
ATOM 2001 C CA . ARG A 1 259 ? 18.034 -4.109 -14.998 1.00 95.25 259 ARG A CA 1
ATOM 2002 C C . ARG A 1 259 ? 19.293 -4.674 -15.660 1.00 95.25 259 ARG A C 1
ATOM 2004 O O . ARG A 1 259 ? 19.799 -4.077 -16.610 1.00 95.25 259 ARG A O 1
ATOM 2011 N N . LYS A 1 260 ? 19.811 -5.811 -15.180 1.00 96.12 260 LYS A N 1
ATOM 2012 C CA . LYS A 1 260 ? 20.951 -6.493 -15.821 1.00 96.12 260 LYS A CA 1
ATOM 2013 C C . LYS A 1 260 ? 20.583 -6.980 -17.221 1.00 96.12 260 LYS A C 1
ATOM 2015 O O . LYS A 1 260 ? 21.380 -6.810 -18.139 1.00 96.12 260 LYS A O 1
ATOM 2020 N N . GLN A 1 261 ? 19.386 -7.539 -17.398 1.00 93.88 261 GLN A N 1
ATOM 2021 C CA . GLN A 1 261 ? 18.904 -7.997 -18.698 1.00 93.88 261 GLN A CA 1
ATOM 2022 C C . GLN A 1 261 ? 18.811 -6.843 -19.703 1.00 93.88 261 GLN A C 1
ATOM 2024 O O . GLN A 1 261 ? 19.350 -6.972 -20.798 1.00 93.88 261 GLN A O 1
ATOM 2029 N N . ILE A 1 262 ? 18.247 -5.690 -19.321 1.00 93.62 262 ILE A N 1
ATOM 2030 C CA . ILE A 1 262 ? 18.226 -4.502 -20.193 1.00 93.62 262 ILE A CA 1
ATOM 2031 C C . ILE A 1 262 ? 19.634 -4.071 -20.587 1.00 93.62 262 ILE A C 1
ATOM 2033 O O . ILE A 1 262 ? 19.864 -3.794 -21.758 1.00 93.62 262 ILE A O 1
ATOM 2037 N N . LYS A 1 263 ? 20.587 -4.034 -19.647 1.00 94.44 263 LYS A N 1
ATOM 2038 C CA . LYS A 1 263 ? 21.976 -3.677 -19.976 1.00 94.44 263 LYS A CA 1
ATOM 2039 C C . LYS A 1 263 ? 22.574 -4.619 -21.025 1.00 94.44 263 LYS A C 1
ATOM 2041 O O . LYS A 1 263 ? 23.237 -4.146 -21.941 1.00 94.44 263 LYS A O 1
ATOM 2046 N N . ARG A 1 264 ? 22.305 -5.929 -20.934 1.00 93.81 264 ARG A N 1
ATOM 2047 C CA . ARG A 1 264 ? 22.734 -6.906 -21.954 1.00 93.81 264 ARG A CA 1
ATOM 2048 C C . ARG A 1 264 ? 22.058 -6.667 -23.305 1.00 93.81 264 ARG A C 1
ATOM 2050 O O . ARG A 1 264 ? 22.725 -6.746 -24.329 1.00 93.81 264 ARG A O 1
ATOM 2057 N N . ILE A 1 265 ? 20.758 -6.373 -23.308 1.00 91.88 265 ILE A N 1
ATOM 2058 C CA . ILE A 1 265 ? 19.991 -6.044 -24.520 1.00 91.88 265 ILE A CA 1
ATOM 2059 C C . ILE A 1 265 ? 20.564 -4.790 -25.193 1.00 91.88 265 ILE A C 1
ATOM 2061 O O . ILE A 1 265 ? 20.770 -4.789 -26.403 1.00 91.88 265 ILE A O 1
ATOM 2065 N N . ASP A 1 266 ? 20.860 -3.746 -24.418 1.00 91.81 266 ASP A N 1
ATOM 2066 C CA . ASP A 1 266 ? 21.417 -2.484 -24.914 1.00 91.81 266 ASP A CA 1
ATOM 2067 C C . ASP A 1 266 ? 22.829 -2.683 -25.491 1.00 91.81 266 ASP A C 1
ATOM 2069 O O . ASP A 1 266 ? 23.117 -2.199 -26.583 1.00 91.81 266 ASP A O 1
ATOM 2073 N N . GLN A 1 267 ? 23.668 -3.490 -24.828 1.00 92.44 267 GLN A N 1
ATOM 2074 C CA . GLN A 1 267 ? 24.992 -3.867 -25.334 1.00 92.44 267 GLN A CA 1
ATOM 2075 C C . GLN A 1 267 ? 24.907 -4.669 -26.644 1.00 92.44 267 GLN A C 1
ATOM 2077 O O . GLN A 1 267 ? 25.538 -4.295 -27.632 1.00 92.44 267 GLN A O 1
ATOM 2082 N N . LYS A 1 268 ? 24.078 -5.724 -26.695 1.00 89.19 268 LYS A N 1
ATOM 2083 C CA . LYS A 1 268 ? 23.835 -6.489 -27.931 1.00 89.19 268 LYS A CA 1
ATOM 2084 C C . LYS A 1 268 ? 23.370 -5.554 -29.051 1.00 89.19 268 LYS A C 1
ATOM 2086 O O . LYS A 1 268 ? 23.876 -5.623 -30.164 1.00 89.19 268 LYS A O 1
ATOM 2091 N N . ARG A 1 269 ? 22.446 -4.631 -28.761 1.00 88.50 269 ARG A N 1
ATOM 2092 C CA . ARG A 1 269 ? 21.963 -3.644 -29.739 1.00 88.50 269 ARG A CA 1
ATOM 2093 C C . ARG A 1 269 ? 23.106 -2.803 -30.316 1.00 88.50 269 ARG A C 1
ATOM 2095 O O . ARG A 1 269 ? 23.117 -2.590 -31.521 1.00 88.50 269 ARG A O 1
ATOM 2102 N N . THR A 1 270 ? 24.040 -2.334 -29.485 1.00 88.00 270 THR A N 1
ATOM 2103 C CA . THR A 1 270 ? 25.203 -1.552 -29.947 1.00 88.00 270 THR A CA 1
ATOM 2104 C C . THR A 1 270 ? 26.215 -2.361 -30.753 1.00 88.00 270 THR A C 1
ATOM 2106 O O . THR A 1 270 ? 26.961 -1.774 -31.520 1.00 88.00 270 THR A O 1
ATOM 2109 N N . GLU A 1 271 ? 26.250 -3.685 -30.601 1.00 87.31 271 GLU A N 1
ATOM 2110 C CA . GLU A 1 271 ? 27.122 -4.564 -31.393 1.00 87.31 271 GLU A CA 1
ATOM 2111 C C . GLU A 1 271 ? 26.533 -4.879 -32.783 1.00 87.31 271 GLU A C 1
ATOM 2113 O O . GLU A 1 271 ? 27.276 -5.209 -33.706 1.00 87.31 271 GLU A O 1
ATOM 2118 N N . PHE A 1 272 ? 25.206 -4.787 -32.944 1.00 80.88 272 PHE A N 1
ATOM 2119 C CA . PHE A 1 272 ? 24.498 -5.091 -34.198 1.00 80.88 272 PHE A CA 1
ATOM 2120 C C . PHE A 1 272 ? 24.176 -3.872 -35.079 1.00 80.88 272 PHE A C 1
ATOM 2122 O O . PHE A 1 272 ? 23.762 -4.070 -36.225 1.00 80.88 272 PHE A O 1
ATOM 2129 N N . GLY A 1 273 ? 24.292 -2.650 -34.552 1.00 65.56 273 GLY A N 1
ATOM 2130 C CA . GLY A 1 273 ? 24.049 -1.392 -35.272 1.00 65.56 273 GLY A CA 1
ATOM 2131 C C . GLY A 1 273 ? 25.340 -0.666 -35.595 1.00 65.56 273 GLY A C 1
ATOM 2132 O O . GLY A 1 273 ? 25.389 -0.060 -36.686 1.00 65.56 273 GLY A O 1
#

Solvent-accessible surface area (backbone atoms only — not comparable to full-atom values): 16576 Å² total; per-residue (Å²): 103,57,62,28,30,38,84,86,69,49,68,28,32,38,73,49,80,47,82,52,101,88,53,81,51,30,30,38,33,34,43,85,90,69,52,73,49,78,45,54,53,94,45,51,44,52,68,86,72,66,86,71,82,86,84,86,87,85,87,87,85,87,86,87,89,82,88,83,81,90,82,90,81,91,85,88,85,86,85,89,82,91,77,95,72,98,63,88,78,72,69,79,33,76,56,78,67,80,101,54,51,28,32,33,39,26,53,82,94,47,64,34,46,44,79,46,53,37,82,80,36,24,44,40,57,52,31,41,54,53,13,64,60,70,77,40,66,37,91,44,53,37,78,39,34,102,81,54,82,84,78,54,51,83,38,38,27,46,83,69,69,43,47,73,70,34,66,32,39,59,42,64,44,87,61,48,72,43,46,61,54,38,52,52,48,51,54,52,50,52,52,55,48,52,54,51,51,51,52,52,55,50,52,47,53,34,58,75,68,70,70,57,59,71,69,59,51,52,52,53,53,51,54,50,50,56,51,50,54,51,50,49,54,50,60,70,68,56,70,67,57,80,92,47,43,68,57,53,53,48,50,55,50,51,52,52,51,50,54,52,49,50,53,51,46,54,50,52,50,66,76,77,107

Radius of gyration: 30.31 Å; Cα contacts (8 Å, |Δi|>4): 310; chains: 1; bounding box: 76×59×69 Å

Secondary structure (DSSP, 8-state):
-EEEEETTTEEEEEEEEE--TTS--EEEEE-TTS-EEEEEGGGEEETTS--S--------------PPPP------------------------SPPTTS-EEEEEETTEEEEEE--TTT-BHHHHHHHHHHHHT--TTTEEEE-TT-SS--TT-BTTTTT--TT-EEEEEEPTTHHHHHHHHHHHHHHHHHHHHHHHHHHHHHHHHHTT-S-HHHHHHHHHHHHHHHHHHHHHHHT----GGGHHHHHHHHHHHHHHHHHHHHHHHHHHHH-

pLDDT: mean 80.42, std 19.93, range [30.45, 97.69]

InterPro domains:
  IPR029071 Ubiquitin-like domain superfamily [SSF54236] (90-172)

Sequence (273 aa):
GEKAIYKDGDTVTVLASHHDDEEEVYYTIRMPDGHERQTLKKYLKRSSESATGKGVPTKPSLPTVVPMQEDTEDKKGDKAKDNDTKSAATASLTTPPEGVSYVIVNHGAKPYYVPCDAKTETLGGLKRKVGAMLGIPHDVVRLVSGRLSKANDDTVLATVKIKHKSKMLVLFKEGFHIGKYGEEMIRKVIKEMEEAEAIASSLEKRLEHRGVGLSESVQLVGSLRDRIDNLHRTIEGLTVKKTSEGTVDNMKLRLRELRKQIKRIDQKRTEFG

Mean predicted aligned error: 18.23 Å

Foldseek 3Di:
DAWWAFQPGFTWAFDDWDDDPPDAIKTWIAGPVRDIDIDGPVGTHGPVRPPDDDDDDDDDDDDDDDDDDDDDDDDDDDDDDDDDDDDPPLDQCLDADPPFFWEWEDEDPRTGTGGDDQAPAFQLNSLVNVCSSVVHDSVFWDKDAPQDDDDDRRHRNVNSVNGGHGYIYTDTDPCPVLEVVLVVLLVVLVVLLVVLVVLLVVLVVCLVVVNDDLVRSVVSLVVSVVSLVVSVVSLVPRPYDPVCVVSSVVSVVSSVVSVVSSVVSVVSSVVVD

Organism: NCBI:txid91324